Protein AF-A0A950N9S3-F1 (afdb_monomer)

Secondary structure (DSSP, 8-state):
-HHHHHHHHHHHHHHHHHHHHHHHHHHHHHHHTT---HHHHHHHHHHHTT-----S-------S--HHHHHHHHHHHHHHHHHHHHHHHHHHHHHHHHHHHHHHHHHHHHHHHHHHHHHHHHHHHHHHHHHHHHHHHHHHHS-HHHHHHHHTTS-HHHHHHHHHHS-HHHHHHHHHHHHT-HHHHHHHHSPPTTSPTTPPPHHHHHHHHHHS--

Solvent-accessible surface area (backbone atoms only — not comparable to full-atom values): 12226 Å² total; per-residue (Å²): 115,74,68,62,54,56,52,52,56,52,51,49,52,52,52,51,51,52,50,54,52,51,53,51,50,54,53,48,51,37,46,74,70,58,77,60,41,74,69,58,54,49,52,52,51,34,54,73,67,70,46,77,69,75,71,74,75,81,75,77,77,75,74,95,77,59,62,70,59,50,53,53,50,50,53,50,50,51,54,50,49,52,55,48,50,52,52,49,51,54,50,52,52,51,51,50,53,52,50,52,54,50,52,50,53,48,54,51,52,52,50,53,50,51,51,52,50,48,53,52,47,54,52,51,52,54,51,51,50,53,51,46,68,64,43,43,69,55,54,72,72,48,56,38,60,60,48,38,68,69,41,70,84,49,58,60,68,57,44,50,53,53,42,69,70,36,57,69,71,60,34,50,48,26,52,52,42,43,73,70,35,80,63,45,63,59,63,30,68,44,54,62,94,85,54,61,94,86,59,68,28,53,54,56,51,41,53,51,57,71,67,50,80,133

Radius of gyration: 37.99 Å; Cα contacts (8 Å, |Δi|>4): 64; chains: 1; bounding box: 77×48×92 Å

Nearest PDB structures (foldseek):
  8wiw-assembly1_Z  TM=5.519E-01  e=1.060E-01  Salmonella enterica subsp. enterica serovar Typhimurium str. LT2

Sequence (214 aa):
MKQLLGWLLRGYAAIAGYAVAVFGLVALVLAATGAITGERLAAAFDALRGRTTPAAAAVERKPADDLPEREQILQKQTQELQKLEERAAARLSLIKAEQETLDRKRSEAERVLAEAKKVRQDAADTKSDAELAANVPILSRMEPAGVVALLKDGDDVRFVRHLRAMRPTKAAEVLDALRTDPQFEQDFRRVPAEAPAGAKSRLQRLNEEFQKSP

Structure (mmCIF, N/CA/C/O backbone):
data_AF-A0A950N9S3-F1
#
_entry.id   AF-A0A950N9S3-F1
#
loop_
_atom_site.group_PDB
_atom_site.id
_atom_site.type_symbol
_atom_site.label_atom_id
_atom_site.label_alt_id
_atom_site.label_comp_id
_atom_site.label_asym_id
_atom_site.label_entity_id
_atom_site.label_seq_id
_atom_site.pdbx_PDB_ins_code
_atom_site.Cartn_x
_atom_site.Cartn_y
_atom_site.Cartn_z
_atom_site.occupancy
_atom_site.B_iso_or_equiv
_atom_site.auth_seq_id
_atom_site.auth_comp_id
_atom_site.auth_asym_id
_atom_site.auth_atom_id
_atom_site.pdbx_PDB_model_num
ATOM 1 N N . MET A 1 1 ? -10.352 -34.326 -5.248 1.00 49.34 1 MET A N 1
ATOM 2 C CA . MET A 1 1 ? -9.318 -34.661 -6.262 1.00 49.34 1 MET A CA 1
ATOM 3 C C . MET A 1 1 ? -9.649 -34.198 -7.686 1.00 49.34 1 MET A C 1
ATOM 5 O O . MET A 1 1 ? -8.761 -33.654 -8.324 1.00 49.34 1 MET A O 1
ATOM 9 N N . LYS A 1 2 ? -10.885 -34.334 -8.200 1.00 53.59 2 LYS A N 1
ATOM 10 C CA . LYS A 1 2 ? -11.219 -33.962 -9.598 1.00 53.59 2 LYS A CA 1
ATOM 11 C C . LYS A 1 2 ? -11.068 -32.461 -9.936 1.00 53.59 2 LYS A C 1
ATOM 13 O O . LYS A 1 2 ? -10.702 -32.131 -11.056 1.00 53.59 2 LYS A O 1
ATOM 18 N N . GLN A 1 3 ? -11.289 -31.557 -8.977 1.00 55.06 3 GLN A N 1
ATOM 19 C CA . GLN A 1 3 ? -11.173 -30.105 -9.204 1.00 55.06 3 GLN A CA 1
ATOM 20 C C . GLN A 1 3 ? -9.719 -29.597 -9.265 1.00 55.06 3 GLN A C 1
ATOM 22 O O . GLN A 1 3 ? -9.420 -28.709 -10.057 1.00 55.06 3 GLN A O 1
ATOM 27 N N . LEU A 1 4 ? -8.806 -30.208 -8.500 1.00 56.31 4 LEU A N 1
ATOM 28 C CA . LEU A 1 4 ? -7.370 -29.892 -8.528 1.00 56.31 4 LEU A CA 1
ATOM 29 C C . LEU A 1 4 ? -6.732 -30.261 -9.875 1.00 56.31 4 LEU A C 1
ATOM 31 O O . LEU A 1 4 ? -5.941 -29.493 -10.414 1.00 56.31 4 LEU A O 1
ATOM 35 N N . LEU A 1 5 ? -7.139 -31.392 -10.463 1.00 60.91 5 LEU A N 1
ATOM 36 C CA . LEU A 1 5 ? -6.651 -31.829 -11.775 1.00 60.91 5 LEU A CA 1
ATOM 37 C C . LEU A 1 5 ? -7.081 -30.869 -12.901 1.00 60.91 5 LEU A C 1
ATOM 39 O O . LEU A 1 5 ? -6.296 -30.567 -13.795 1.00 60.91 5 LEU A O 1
ATOM 43 N N . GLY A 1 6 ? -8.312 -30.345 -12.831 1.00 63.34 6 GLY A N 1
ATOM 44 C CA . GLY A 1 6 ? -8.830 -29.375 -13.802 1.00 63.34 6 GLY A CA 1
ATOM 45 C C . GLY A 1 6 ? -8.116 -28.019 -13.755 1.00 63.34 6 GLY A C 1
ATOM 46 O O . GLY A 1 6 ? -7.922 -27.394 -14.796 1.00 63.34 6 GLY A O 1
ATOM 47 N N . TRP A 1 7 ? -7.680 -27.582 -12.570 1.00 63.53 7 TRP A N 1
ATOM 48 C CA . TRP A 1 7 ? -6.872 -26.367 -12.409 1.00 63.53 7 TRP A CA 1
ATOM 49 C C . TRP A 1 7 ? -5.439 -26.543 -12.925 1.00 63.53 7 TRP A C 1
ATOM 51 O O . TRP A 1 7 ? -4.932 -25.663 -13.618 1.00 63.53 7 TRP A O 1
ATOM 61 N N . LEU A 1 8 ? -4.822 -27.702 -12.679 1.00 61.09 8 LEU A N 1
ATOM 62 C CA . LEU A 1 8 ? -3.497 -28.047 -13.212 1.00 61.09 8 LEU A CA 1
ATOM 63 C C . LEU A 1 8 ? -3.478 -28.116 -14.746 1.00 61.09 8 LEU A C 1
ATOM 65 O O . LEU A 1 8 ? -2.580 -27.555 -15.369 1.00 61.09 8 LEU A O 1
ATOM 69 N N . LEU A 1 9 ? -4.494 -28.724 -15.366 1.00 64.44 9 LEU A N 1
ATOM 70 C CA . LEU A 1 9 ? -4.618 -28.795 -16.829 1.00 64.44 9 LEU A CA 1
ATOM 71 C C . LEU A 1 9 ? -4.809 -27.414 -17.477 1.00 64.44 9 LEU A C 1
ATOM 73 O O . LEU A 1 9 ? -4.215 -27.136 -18.518 1.00 64.44 9 LEU A O 1
ATOM 77 N N . ARG A 1 10 ? -5.586 -26.521 -16.848 1.00 60.81 10 ARG A N 1
ATOM 78 C CA . ARG A 1 10 ? -5.758 -25.136 -17.324 1.00 60.81 10 ARG A CA 1
ATOM 79 C C . ARG A 1 10 ? -4.489 -24.302 -17.152 1.00 60.81 10 ARG A C 1
ATOM 81 O O . ARG A 1 10 ? -4.141 -23.551 -18.058 1.00 60.81 10 ARG A O 1
ATOM 88 N N . GLY A 1 11 ? -3.778 -24.475 -16.037 1.00 62.34 11 GLY A N 1
ATOM 89 C CA . GLY A 1 11 ? -2.478 -23.842 -15.809 1.00 62.34 11 GLY A CA 1
ATOM 90 C C . GLY A 1 11 ? -1.434 -24.284 -16.836 1.00 62.34 11 GLY A C 1
ATOM 91 O O . GLY A 1 11 ? -0.747 -23.447 -17.413 1.00 62.34 11 GLY A O 1
ATOM 92 N N . TYR A 1 12 ? -1.371 -25.582 -17.145 1.00 62.88 12 TYR A N 1
ATOM 93 C CA . TYR A 1 12 ? -0.435 -26.117 -18.136 1.00 62.88 12 TYR A CA 1
ATOM 94 C C . TYR A 1 12 ? -0.755 -25.643 -19.561 1.00 62.88 12 TYR A C 1
ATOM 96 O O . TYR A 1 12 ? 0.154 -25.281 -20.303 1.00 62.88 12 TYR A O 1
ATOM 104 N N . ALA A 1 13 ? -2.038 -25.564 -19.931 1.00 62.22 13 ALA A N 1
ATOM 105 C CA . ALA A 1 13 ? -2.461 -25.022 -21.224 1.00 62.22 13 ALA A CA 1
ATOM 106 C C . ALA A 1 13 ? -2.125 -23.525 -21.373 1.00 62.22 13 ALA A C 1
ATOM 108 O O . ALA A 1 13 ? -1.696 -23.096 -22.444 1.00 62.22 13 ALA A O 1
ATOM 109 N N . ALA A 1 14 ? -2.259 -22.739 -20.299 1.00 61.31 14 ALA A N 1
ATOM 110 C CA . ALA A 1 14 ? -1.885 -21.324 -20.295 1.00 61.31 14 ALA A CA 1
ATOM 111 C C . ALA A 1 14 ? -0.363 -21.126 -20.424 1.00 61.31 14 ALA A C 1
ATOM 113 O O . ALA A 1 14 ? 0.089 -20.277 -21.192 1.00 61.31 14 ALA A O 1
ATOM 114 N N . ILE A 1 15 ? 0.432 -21.949 -19.732 1.00 66.75 15 ILE A N 1
ATOM 115 C CA . ILE A 1 15 ? 1.901 -21.915 -19.808 1.00 66.75 15 ILE A CA 1
ATOM 116 C C . ILE A 1 15 ? 2.389 -22.372 -21.190 1.00 66.75 15 ILE A C 1
ATOM 118 O O . ILE A 1 15 ? 3.268 -21.737 -21.771 1.00 66.75 15 ILE A O 1
ATOM 122 N N . ALA A 1 16 ? 1.789 -23.423 -21.755 1.00 68.19 16 ALA A N 1
ATOM 123 C CA . ALA A 1 16 ? 2.113 -23.900 -23.096 1.00 68.19 16 ALA A CA 1
ATOM 124 C C . ALA A 1 16 ? 1.767 -22.856 -24.171 1.00 68.19 16 ALA A C 1
ATOM 126 O O . ALA A 1 16 ? 2.577 -22.606 -25.062 1.00 68.19 16 ALA A O 1
ATOM 127 N N . GLY A 1 17 ? 0.613 -22.189 -24.056 1.00 67.56 17 GLY A N 1
ATOM 128 C CA . GLY A 1 17 ? 0.231 -21.101 -24.959 1.00 67.56 17 GLY A CA 1
ATOM 129 C C . GLY A 1 17 ? 1.204 -19.922 -24.902 1.00 67.56 17 GLY A C 1
ATOM 130 O O . GLY A 1 17 ? 1.612 -19.406 -25.943 1.00 67.56 17 GLY A O 1
ATOM 131 N N . TYR A 1 18 ? 1.643 -19.544 -23.698 1.00 71.00 18 TYR A N 1
ATOM 132 C CA . TYR A 1 18 ? 2.625 -18.475 -23.520 1.00 71.00 18 TYR A CA 1
ATOM 133 C C . TYR A 1 18 ? 3.997 -18.853 -24.092 1.00 71.00 18 TYR A C 1
ATOM 135 O O . TYR A 1 18 ? 4.621 -18.048 -24.780 1.00 71.00 18 TYR A O 1
ATOM 143 N N . ALA A 1 19 ? 4.446 -20.094 -23.886 1.00 72.38 19 ALA A N 1
ATOM 144 C CA . ALA A 1 19 ? 5.699 -20.582 -24.454 1.00 72.38 19 ALA A CA 1
ATOM 145 C C . ALA A 1 19 ? 5.675 -20.545 -25.991 1.00 72.38 19 ALA A C 1
ATOM 147 O O . ALA A 1 19 ? 6.605 -20.024 -26.605 1.00 72.38 19 ALA A O 1
ATOM 148 N N . VAL A 1 20 ? 4.594 -21.020 -26.618 1.00 77.44 20 VAL A N 1
ATOM 149 C CA . VAL A 1 20 ? 4.440 -20.988 -28.083 1.00 77.44 20 VAL A CA 1
ATOM 150 C C . VAL A 1 20 ? 4.431 -19.550 -28.611 1.00 77.44 20 VAL A C 1
ATOM 152 O O . VAL A 1 20 ? 5.085 -19.267 -29.615 1.00 77.44 20 VAL A O 1
ATOM 155 N N . ALA A 1 21 ? 3.763 -18.623 -27.918 1.00 74.62 21 ALA A N 1
ATOM 156 C CA . ALA A 1 21 ? 3.747 -17.211 -28.298 1.00 74.62 21 ALA A CA 1
ATOM 157 C C . ALA A 1 21 ? 5.141 -16.564 -28.209 1.00 74.62 21 ALA A C 1
ATOM 159 O O . ALA A 1 21 ? 5.547 -15.849 -29.126 1.00 74.62 21 ALA A O 1
ATOM 160 N N . VAL A 1 22 ? 5.903 -16.855 -27.149 1.00 80.94 22 VAL A N 1
ATOM 161 C CA . VAL A 1 22 ? 7.278 -16.357 -26.983 1.00 80.94 22 VAL A CA 1
ATOM 162 C C . VAL A 1 22 ? 8.201 -16.927 -28.060 1.00 80.94 22 VAL A C 1
ATOM 164 O O . VAL A 1 22 ? 8.943 -16.169 -28.682 1.00 80.94 22 VAL A O 1
ATOM 167 N N . PHE A 1 23 ? 8.125 -18.230 -28.348 1.00 78.00 23 PHE A N 1
ATOM 168 C CA . PHE A 1 23 ? 8.909 -18.840 -29.428 1.00 78.00 23 PHE A CA 1
ATOM 169 C C . PHE A 1 23 ? 8.555 -18.262 -30.803 1.00 78.00 23 PHE A C 1
ATOM 171 O O . PHE A 1 23 ? 9.457 -17.987 -31.595 1.00 78.00 23 PHE A O 1
ATOM 178 N N . GLY A 1 24 ? 7.270 -18.017 -31.072 1.00 78.06 24 GLY A N 1
ATOM 179 C CA . GLY A 1 24 ? 6.825 -17.357 -32.299 1.00 78.06 24 GLY A CA 1
ATOM 180 C C . GLY A 1 24 ? 7.379 -15.937 -32.432 1.00 78.06 24 GLY A C 1
ATOM 181 O O . GLY A 1 24 ? 7.839 -15.553 -33.505 1.00 78.06 24 GLY A O 1
ATOM 182 N N . LEU A 1 25 ? 7.411 -15.178 -31.335 1.00 80.44 25 LEU A N 1
ATOM 183 C CA . LEU A 1 25 ? 7.933 -13.812 -31.320 1.00 80.44 25 LEU A CA 1
ATOM 184 C C . LEU A 1 25 ? 9.454 -13.784 -31.520 1.00 80.44 25 LEU A C 1
ATOM 186 O O . LEU A 1 25 ? 9.951 -12.987 -32.311 1.00 80.44 25 LEU A O 1
ATOM 190 N N . VAL A 1 26 ? 10.189 -14.702 -30.886 1.00 76.94 26 VAL A N 1
ATOM 191 C CA . VAL A 1 26 ? 11.636 -14.867 -31.101 1.00 76.94 26 VAL A CA 1
ATOM 192 C C . VAL A 1 26 ? 11.932 -15.246 -32.554 1.00 76.94 26 VAL A C 1
ATOM 194 O O . VAL A 1 26 ? 12.805 -14.641 -33.174 1.00 76.94 26 VAL A O 1
ATOM 197 N N . ALA A 1 27 ? 11.177 -16.185 -33.130 1.00 71.94 27 ALA A N 1
ATOM 198 C CA . ALA A 1 27 ? 11.319 -16.568 -34.534 1.00 71.94 27 ALA A CA 1
ATOM 199 C C . ALA A 1 27 ? 11.023 -15.399 -35.490 1.00 71.94 27 ALA A C 1
ATOM 201 O O . ALA A 1 27 ? 11.743 -15.208 -36.469 1.00 71.94 27 ALA A O 1
ATOM 202 N N . LEU A 1 28 ? 10.013 -14.579 -35.186 1.00 75.88 28 LEU A N 1
ATOM 203 C CA . LEU A 1 28 ? 9.645 -13.412 -35.988 1.00 75.88 28 LEU A CA 1
ATOM 204 C C . LEU A 1 28 ? 10.705 -12.304 -35.915 1.00 75.88 28 LEU A C 1
ATOM 206 O O . LEU A 1 28 ? 11.043 -11.717 -36.940 1.00 75.88 28 LEU A O 1
ATOM 210 N N . VAL A 1 29 ? 11.291 -12.066 -34.738 1.00 73.38 29 VAL A N 1
ATOM 211 C CA . VAL A 1 29 ? 12.416 -11.129 -34.567 1.00 73.38 29 VAL A CA 1
ATOM 212 C C . VAL A 1 29 ? 13.662 -11.627 -35.305 1.00 73.38 29 VAL A C 1
ATOM 214 O O . VAL A 1 29 ? 14.328 -10.840 -35.977 1.00 73.38 29 VAL A O 1
ATOM 217 N N . LEU A 1 30 ? 13.963 -12.927 -35.247 1.00 67.75 30 LEU A N 1
ATOM 218 C CA . LEU A 1 30 ? 15.086 -13.538 -35.971 1.00 67.75 30 LEU A CA 1
ATOM 219 C C . LEU A 1 30 ? 14.903 -13.496 -37.499 1.00 67.75 30 LEU A C 1
ATOM 221 O O . LEU A 1 30 ? 15.875 -13.294 -38.231 1.00 67.75 30 LEU A O 1
ATOM 225 N N . ALA A 1 31 ? 13.668 -13.642 -37.985 1.00 64.44 31 ALA A N 1
ATOM 226 C CA . ALA A 1 31 ? 13.339 -13.476 -39.398 1.00 64.44 31 ALA A CA 1
ATOM 227 C C . ALA A 1 31 ? 13.432 -12.002 -39.837 1.00 64.44 31 ALA A C 1
ATOM 229 O O . ALA A 1 31 ? 14.036 -11.703 -40.865 1.00 64.44 31 ALA A O 1
ATOM 230 N N . ALA A 1 32 ? 12.901 -11.068 -39.039 1.00 65.56 32 ALA A N 1
ATOM 231 C CA . ALA A 1 32 ? 12.906 -9.634 -39.347 1.00 65.56 32 ALA A CA 1
ATOM 232 C C . ALA A 1 32 ? 14.309 -9.002 -39.312 1.00 65.56 32 ALA A C 1
ATOM 234 O O . ALA A 1 32 ? 14.578 -8.047 -40.035 1.00 65.56 32 ALA A O 1
ATOM 235 N N . THR A 1 33 ? 15.218 -9.543 -38.499 1.00 67.62 33 THR A N 1
ATOM 236 C CA . THR A 1 33 ? 16.619 -9.092 -38.406 1.00 67.62 33 THR A CA 1
ATOM 237 C C . THR A 1 33 ? 17.525 -9.686 -39.490 1.00 67.62 33 THR A C 1
ATOM 239 O O . THR A 1 33 ? 18.713 -9.371 -39.528 1.00 67.62 33 THR A O 1
ATOM 242 N N . GLY A 1 34 ? 16.993 -10.538 -40.378 1.00 57.28 34 GLY A N 1
ATOM 243 C CA . GLY A 1 34 ? 17.771 -11.180 -41.442 1.00 57.28 34 GLY A CA 1
ATOM 244 C C . GLY A 1 34 ? 18.774 -12.224 -40.938 1.00 57.28 34 GLY A C 1
ATOM 245 O O . GLY A 1 34 ? 19.620 -12.681 -41.704 1.00 57.28 34 GLY A O 1
ATOM 246 N N . ALA A 1 35 ? 18.692 -12.626 -39.663 1.00 58.16 35 ALA A N 1
ATOM 247 C CA . ALA A 1 35 ? 19.555 -13.658 -39.089 1.00 58.16 35 ALA A CA 1
ATOM 248 C C . ALA A 1 35 ? 19.243 -15.053 -39.666 1.00 58.16 35 ALA A C 1
ATOM 250 O O . ALA A 1 35 ? 20.124 -15.913 -39.735 1.00 58.16 35 ALA A O 1
ATOM 251 N N . ILE A 1 36 ? 18.001 -15.257 -40.122 1.00 51.75 36 ILE A N 1
ATOM 252 C CA . ILE A 1 36 ? 17.532 -16.467 -40.799 1.00 51.75 36 ILE A CA 1
ATOM 253 C C . ILE A 1 36 ? 17.274 -16.137 -42.275 1.00 51.75 36 ILE A C 1
ATOM 255 O O . ILE A 1 36 ? 16.158 -15.819 -42.677 1.00 51.75 36 ILE A O 1
ATOM 259 N N . THR A 1 37 ? 18.314 -16.212 -43.101 1.00 60.06 37 THR A N 1
ATOM 260 C CA . THR A 1 37 ? 18.161 -16.298 -44.560 1.00 60.06 37 THR A CA 1
ATOM 261 C C . THR A 1 37 ? 18.080 -17.769 -44.970 1.00 60.06 37 THR A C 1
ATOM 263 O O . THR A 1 37 ? 18.723 -18.625 -44.356 1.00 60.06 37 THR A O 1
ATOM 266 N N . GLY A 1 38 ? 17.291 -18.093 -46.002 1.00 58.56 38 GLY A N 1
ATOM 267 C CA . GLY A 1 38 ? 17.106 -19.479 -46.469 1.00 58.56 38 GLY A CA 1
ATOM 268 C C . GLY A 1 38 ? 18.425 -20.202 -46.777 1.00 58.56 38 GLY A C 1
ATOM 269 O O . GLY A 1 38 ? 18.550 -21.397 -46.527 1.00 58.56 38 GLY A O 1
ATOM 270 N N . GLU A 1 39 ? 19.445 -19.454 -47.199 1.00 60.44 39 GLU A N 1
ATOM 271 C CA . GLU A 1 39 ? 20.806 -19.944 -47.445 1.00 60.44 39 GLU A CA 1
ATOM 272 C C . GLU A 1 39 ? 21.529 -20.398 -46.166 1.00 60.44 39 GLU A C 1
ATOM 274 O O . GLU A 1 39 ? 22.229 -21.408 -46.175 1.00 60.44 39 GLU A O 1
ATOM 279 N N . ARG A 1 40 ? 21.328 -19.707 -45.034 1.00 60.84 40 ARG A N 1
ATOM 280 C CA . ARG A 1 40 ? 21.941 -20.077 -43.745 1.00 60.84 40 ARG A CA 1
ATOM 281 C C . ARG A 1 40 ? 21.258 -21.276 -43.100 1.00 60.84 40 ARG A C 1
ATOM 283 O O . ARG A 1 40 ? 21.930 -22.101 -42.487 1.00 60.84 40 ARG A O 1
ATOM 290 N N . LEU A 1 41 ? 19.941 -21.396 -43.270 1.00 62.31 41 LEU A N 1
ATOM 291 C CA . LEU A 1 41 ? 19.184 -22.577 -42.849 1.00 62.31 41 LEU A CA 1
ATOM 292 C C . LEU A 1 41 ? 19.590 -23.813 -43.656 1.00 62.31 41 LEU A C 1
ATOM 294 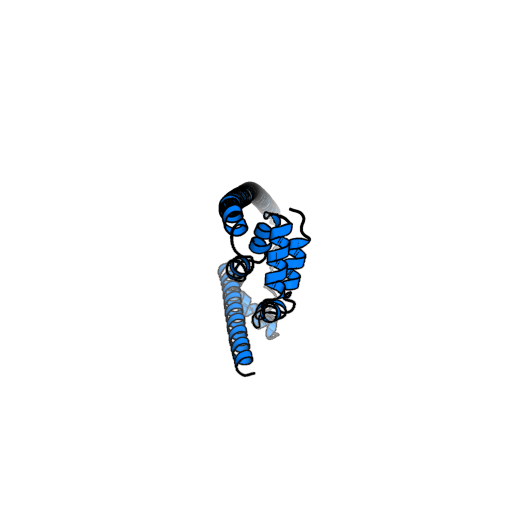O O . LEU A 1 41 ? 19.798 -24.869 -43.064 1.00 62.31 41 LEU A O 1
ATOM 298 N N . ALA A 1 42 ? 19.759 -23.667 -44.974 1.00 64.81 42 ALA A N 1
ATOM 299 C CA . ALA A 1 42 ? 20.257 -24.732 -45.840 1.00 64.81 42 ALA A CA 1
ATOM 300 C C . ALA A 1 42 ? 21.685 -25.150 -45.455 1.00 64.81 42 ALA A C 1
ATOM 302 O O . ALA A 1 42 ? 21.930 -26.335 -45.252 1.00 64.81 42 ALA A O 1
ATOM 303 N N . ALA A 1 43 ? 22.588 -24.188 -45.231 1.00 63.38 43 ALA A N 1
ATOM 304 C CA . ALA A 1 43 ? 23.958 -24.464 -44.795 1.00 63.38 43 ALA A CA 1
ATOM 305 C C . ALA A 1 43 ? 24.024 -25.158 -43.418 1.00 63.38 43 ALA A C 1
ATOM 307 O O . ALA A 1 43 ? 24.822 -26.074 -43.222 1.00 63.38 43 ALA A O 1
ATOM 308 N N . ALA A 1 44 ? 23.163 -24.773 -42.469 1.00 65.44 44 ALA A N 1
ATOM 309 C CA . ALA A 1 44 ? 23.070 -25.431 -41.165 1.00 65.44 44 ALA A CA 1
ATOM 310 C C . ALA A 1 44 ? 22.499 -26.858 -41.274 1.00 65.44 44 ALA A C 1
ATOM 312 O O . ALA A 1 44 ? 22.985 -27.771 -40.604 1.00 65.44 44 ALA A O 1
ATOM 313 N N . PHE A 1 45 ? 21.503 -27.073 -42.138 1.00 67.81 45 PHE A N 1
ATOM 314 C CA . PHE A 1 45 ? 20.935 -28.400 -42.392 1.00 67.81 45 PHE A CA 1
ATOM 315 C C . PHE A 1 45 ? 21.902 -29.329 -43.134 1.00 67.81 45 PHE A C 1
ATOM 317 O O . PHE A 1 45 ? 21.942 -30.525 -42.837 1.00 67.81 45 PHE A O 1
ATOM 324 N N . ASP A 1 46 ? 22.693 -28.800 -44.067 1.00 64.19 46 ASP A N 1
ATOM 325 C CA . ASP A 1 46 ? 23.722 -29.564 -44.777 1.00 64.19 46 ASP A CA 1
ATOM 326 C C . ASP A 1 46 ? 24.890 -29.935 -43.851 1.00 64.19 46 ASP A C 1
ATOM 328 O O . ASP A 1 46 ? 25.342 -31.085 -43.875 1.00 64.19 46 ASP A O 1
ATOM 332 N N . ALA A 1 47 ? 25.279 -29.036 -42.937 1.00 63.47 47 ALA A N 1
ATOM 333 C CA . ALA A 1 47 ? 26.246 -29.331 -41.879 1.00 63.47 47 ALA A CA 1
ATOM 334 C C . ALA A 1 47 ? 25.748 -30.427 -40.913 1.00 63.47 47 ALA A C 1
ATOM 336 O O . ALA A 1 47 ? 26.507 -31.327 -40.553 1.00 63.47 47 ALA A O 1
ATOM 337 N N . LEU A 1 48 ? 24.460 -30.413 -40.548 1.00 59.16 48 LEU A N 1
ATOM 338 C CA . LEU A 1 48 ? 23.821 -31.453 -39.723 1.00 59.16 48 LEU A CA 1
ATOM 339 C C . LEU A 1 48 ? 23.697 -32.809 -40.437 1.00 59.16 48 LEU A C 1
ATOM 341 O O . LEU A 1 48 ? 23.702 -33.850 -39.784 1.00 59.16 48 LEU A O 1
ATOM 345 N N . ARG A 1 49 ? 23.610 -32.818 -41.772 1.00 70.88 49 ARG A N 1
ATOM 346 C CA . ARG A 1 49 ? 23.591 -34.041 -42.596 1.00 70.88 49 ARG A CA 1
ATOM 347 C C . ARG A 1 49 ? 24.986 -34.586 -42.914 1.00 70.88 49 ARG A C 1
ATOM 349 O O . ARG A 1 49 ? 25.093 -35.534 -43.691 1.00 70.88 49 ARG A O 1
ATOM 356 N N . GLY A 1 50 ? 26.045 -34.002 -42.348 1.00 48.88 50 GLY A N 1
ATOM 357 C CA . GLY A 1 50 ? 27.426 -34.435 -42.577 1.00 48.88 50 GLY A CA 1
ATOM 358 C C . GLY A 1 50 ? 27.916 -34.198 -44.007 1.00 48.88 50 GLY A C 1
ATOM 359 O O . GLY A 1 50 ? 28.967 -34.712 -44.388 1.00 48.88 50 GLY A O 1
ATOM 360 N N . ARG A 1 51 ? 27.179 -33.421 -44.812 1.00 50.50 51 ARG A N 1
ATOM 361 C CA . ARG A 1 51 ? 27.662 -32.958 -46.110 1.00 50.50 51 ARG A CA 1
ATOM 362 C C . ARG A 1 51 ? 28.473 -31.706 -45.851 1.00 50.50 51 ARG A C 1
ATOM 364 O O . ARG A 1 51 ? 27.932 -30.618 -45.691 1.00 50.50 51 ARG A O 1
ATOM 371 N N . THR A 1 52 ? 29.787 -31.867 -45.798 1.00 48.44 52 THR A N 1
ATOM 372 C CA . THR A 1 52 ? 30.701 -30.736 -45.902 1.00 48.44 52 THR A CA 1
ATOM 373 C C . THR A 1 52 ? 30.419 -30.038 -47.228 1.00 48.44 52 THR A C 1
ATOM 375 O O . THR A 1 52 ? 30.777 -30.552 -48.289 1.00 48.44 52 THR A O 1
ATOM 378 N N . THR A 1 53 ? 29.762 -28.879 -47.187 1.00 46.66 53 THR A N 1
ATOM 379 C CA . THR A 1 53 ? 29.868 -27.895 -48.267 1.00 46.66 53 THR A CA 1
ATOM 380 C C . THR A 1 53 ? 31.354 -27.732 -48.579 1.00 46.66 53 THR A C 1
ATOM 382 O O . THR A 1 53 ? 32.130 -27.571 -47.627 1.00 46.66 53 THR A O 1
ATOM 385 N N . PRO A 1 54 ? 31.783 -27.811 -49.854 1.00 46.50 54 PRO A N 1
ATOM 386 C CA . PRO A 1 54 ? 33.160 -27.500 -50.185 1.00 46.50 54 PRO A CA 1
ATOM 387 C C . PRO A 1 54 ? 33.449 -26.122 -49.605 1.00 46.50 54 PRO A C 1
ATOM 389 O O . PRO A 1 54 ? 32.657 -25.189 -49.773 1.00 46.50 54 PRO A O 1
ATOM 392 N N . ALA A 1 55 ? 34.535 -26.055 -48.834 1.00 44.53 55 ALA A N 1
ATOM 393 C CA . ALA A 1 55 ? 35.062 -24.821 -48.298 1.00 44.53 55 ALA A CA 1
ATOM 394 C C . ALA A 1 55 ? 34.979 -23.754 -49.388 1.00 44.53 55 ALA A C 1
ATOM 396 O O . ALA A 1 55 ? 35.304 -24.029 -50.546 1.00 44.53 55 ALA A O 1
ATOM 397 N N . ALA A 1 56 ? 34.476 -22.584 -48.990 1.00 43.59 56 ALA A N 1
ATOM 398 C CA . ALA A 1 56 ? 34.454 -21.371 -49.781 1.00 43.59 56 ALA A CA 1
ATOM 399 C C . ALA A 1 56 ? 35.618 -21.367 -50.772 1.00 43.59 56 ALA A C 1
ATOM 401 O O . ALA A 1 56 ? 36.764 -21.574 -50.362 1.00 43.59 56 ALA A O 1
ATOM 402 N N . ALA A 1 57 ? 35.278 -21.194 -52.053 1.00 42.62 57 ALA A N 1
ATOM 403 C CA . ALA A 1 57 ? 36.213 -21.027 -53.149 1.00 42.62 57 ALA A CA 1
ATOM 404 C C . ALA A 1 57 ? 37.480 -20.346 -52.639 1.00 42.62 57 ALA A C 1
ATOM 406 O O . ALA A 1 57 ? 37.405 -19.265 -52.046 1.00 42.62 57 ALA A O 1
ATOM 407 N N . ALA A 1 58 ? 38.613 -21.030 -52.807 1.00 44.38 58 ALA A N 1
ATOM 408 C CA . ALA A 1 58 ? 39.922 -20.464 -52.571 1.00 44.38 58 ALA A CA 1
ATOM 409 C C . ALA A 1 58 ? 39.936 -19.086 -53.234 1.00 44.38 58 ALA A C 1
ATOM 411 O O . ALA A 1 58 ? 39.900 -18.975 -54.457 1.00 44.38 58 ALA A O 1
ATOM 412 N N . VAL A 1 59 ? 39.893 -18.041 -52.410 1.00 42.94 59 VAL A N 1
ATOM 413 C CA . VAL A 1 59 ? 40.106 -16.677 -52.861 1.00 42.94 59 VAL A CA 1
ATOM 414 C C . VAL A 1 59 ? 41.535 -16.682 -53.373 1.00 42.94 59 VAL A C 1
ATOM 416 O O . VAL A 1 59 ? 42.479 -16.695 -52.579 1.00 42.94 59 VAL A O 1
ATOM 419 N N . GLU A 1 60 ? 41.686 -16.770 -54.695 1.00 41.91 60 GLU A N 1
ATOM 420 C CA . GLU A 1 60 ? 42.941 -16.518 -55.383 1.00 41.91 60 GLU A CA 1
ATOM 421 C C . GLU A 1 60 ? 43.484 -15.198 -54.841 1.00 41.91 60 GLU A C 1
ATOM 423 O O . GLU A 1 60 ? 42.937 -14.115 -55.067 1.00 41.91 60 GLU A O 1
ATOM 428 N N . ARG A 1 61 ? 44.549 -15.293 -54.045 1.00 49.41 61 ARG A N 1
ATOM 429 C CA . ARG A 1 61 ? 45.313 -14.127 -53.631 1.00 49.41 61 ARG A CA 1
ATOM 430 C C . ARG A 1 61 ? 46.004 -13.607 -54.885 1.00 49.41 61 ARG A C 1
ATOM 432 O O . ARG A 1 61 ? 47.063 -14.110 -55.253 1.00 49.41 61 ARG A O 1
ATOM 439 N N . LYS A 1 62 ? 45.386 -12.616 -55.533 1.00 48.59 62 LYS A N 1
ATOM 440 C CA . LYS A 1 62 ? 46.052 -11.762 -56.520 1.00 48.59 62 LYS A CA 1
ATOM 441 C C . LYS A 1 62 ? 47.396 -11.276 -55.945 1.00 48.59 62 LYS A C 1
ATOM 443 O O . LYS A 1 62 ? 47.447 -10.940 -54.754 1.00 48.59 62 LYS A O 1
ATOM 448 N N . PRO A 1 63 ? 48.472 -11.272 -56.751 1.00 47.03 63 PRO A N 1
ATOM 449 C CA . PRO A 1 63 ? 49.788 -10.840 -56.308 1.00 47.03 63 PRO A CA 1
ATOM 450 C C . PRO A 1 63 ? 49.797 -9.336 -55.995 1.00 47.03 63 PRO A C 1
ATOM 452 O O . PRO A 1 63 ? 48.893 -8.589 -56.359 1.00 47.03 63 PRO A O 1
ATOM 455 N N . ALA A 1 64 ? 50.809 -8.934 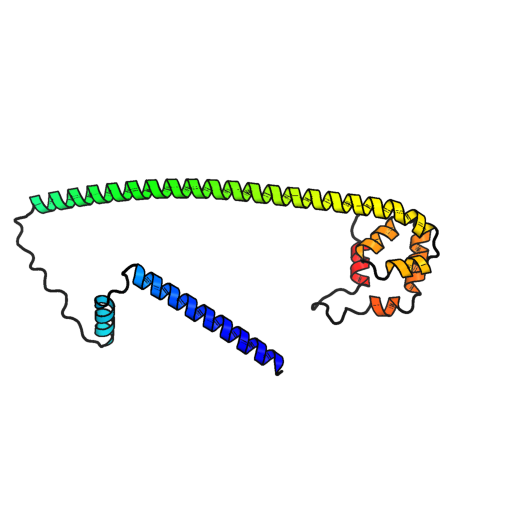-55.237 1.00 51.25 64 ALA A N 1
ATOM 456 C CA . ALA A 1 64 ? 50.923 -7.681 -54.506 1.00 51.25 64 ALA A CA 1
ATOM 457 C C . ALA A 1 64 ? 51.194 -6.431 -55.376 1.00 51.25 64 ALA A C 1
ATOM 459 O O . ALA A 1 64 ? 52.225 -5.796 -55.190 1.00 51.25 64 ALA A O 1
ATOM 460 N N . ASP A 1 65 ? 50.265 -6.056 -56.263 1.00 50.19 65 ASP A N 1
ATOM 461 C CA . ASP A 1 65 ? 50.337 -4.796 -57.036 1.00 50.19 65 ASP A CA 1
ATOM 462 C C . ASP A 1 65 ? 49.312 -3.716 -56.605 1.00 50.19 65 ASP A C 1
ATOM 464 O O . ASP A 1 65 ? 49.461 -2.553 -56.964 1.00 50.19 65 ASP A O 1
ATOM 468 N N . ASP A 1 66 ? 48.343 -4.034 -55.731 1.00 53.31 66 ASP A N 1
ATOM 469 C CA . ASP A 1 66 ? 47.277 -3.098 -55.294 1.00 53.31 66 ASP A CA 1
ATOM 470 C C . ASP A 1 66 ? 47.511 -2.510 -53.878 1.00 53.31 66 ASP A C 1
ATOM 472 O O . ASP A 1 66 ? 46.590 -2.358 -53.066 1.00 53.31 66 ASP A O 1
ATOM 476 N N . LEU A 1 67 ? 48.764 -2.204 -53.526 1.00 57.09 67 LEU A N 1
ATOM 477 C CA . LEU A 1 67 ? 49.118 -1.542 -52.255 1.00 57.09 67 LEU A CA 1
ATOM 478 C C . LEU A 1 67 ? 48.432 -0.169 -52.043 1.00 57.09 67 LEU A C 1
ATOM 480 O O . LEU A 1 67 ? 47.865 0.026 -50.963 1.00 57.09 67 LEU A O 1
ATOM 484 N N . PRO A 1 68 ? 48.394 0.761 -53.023 1.00 62.31 68 PRO A N 1
ATOM 485 C CA . PRO A 1 68 ? 47.776 2.074 -52.811 1.00 62.31 68 PRO A CA 1
ATOM 486 C C . PRO A 1 68 ? 46.244 2.007 -52.701 1.00 62.31 68 PRO A C 1
ATOM 488 O O . PRO A 1 68 ? 45.641 2.799 -51.976 1.00 62.31 68 PRO A O 1
ATOM 491 N N . GLU A 1 69 ? 45.592 1.044 -53.360 1.00 65.00 69 GLU A N 1
ATOM 492 C CA . GLU A 1 69 ? 44.142 0.847 -53.235 1.00 65.00 69 GLU A CA 1
ATOM 493 C C . GLU A 1 69 ? 43.766 0.281 -51.862 1.00 65.00 69 GLU A C 1
ATOM 495 O O . GLU A 1 69 ? 42.783 0.715 -51.256 1.00 65.00 69 GLU A O 1
ATOM 500 N N . ARG A 1 70 ? 44.582 -0.628 -51.310 1.00 70.25 70 ARG A N 1
ATOM 501 C CA . ARG A 1 70 ? 44.396 -1.132 -49.942 1.00 70.25 70 ARG A CA 1
ATOM 502 C C . ARG A 1 70 ? 44.523 -0.038 -48.892 1.00 70.25 70 ARG A C 1
ATOM 504 O O . ARG A 1 70 ? 43.710 -0.006 -47.971 1.00 70.25 70 ARG A O 1
ATOM 511 N N . GLU A 1 71 ? 45.491 0.864 -49.022 1.00 74.38 71 GLU A N 1
ATOM 512 C CA . GLU A 1 71 ? 45.644 1.988 -48.091 1.00 74.38 71 GLU A CA 1
ATOM 513 C C . GLU A 1 71 ? 44.447 2.947 -48.148 1.00 74.38 71 GLU A C 1
ATOM 515 O O . GLU A 1 71 ? 43.936 3.357 -47.104 1.00 74.38 71 GLU A O 1
ATOM 520 N N . GLN A 1 72 ? 43.926 3.235 -49.345 1.00 78.31 72 GLN A N 1
ATOM 521 C CA . GLN A 1 72 ? 42.716 4.049 -49.500 1.00 78.31 72 GLN A CA 1
ATOM 522 C C . GLN A 1 72 ? 41.468 3.367 -48.922 1.00 78.31 72 GLN A C 1
ATOM 524 O O . GLN A 1 72 ? 40.628 4.034 -48.313 1.00 78.31 72 GLN A O 1
ATOM 529 N N . ILE A 1 73 ? 41.333 2.047 -49.079 1.00 80.62 73 ILE A N 1
ATOM 530 C CA . ILE A 1 73 ? 40.228 1.278 -48.487 1.00 80.62 73 ILE A CA 1
ATOM 531 C C . ILE A 1 73 ? 40.328 1.289 -46.958 1.00 80.62 73 ILE A C 1
ATOM 533 O O . ILE A 1 73 ? 39.325 1.537 -46.291 1.00 80.62 73 ILE A O 1
ATOM 537 N N . LEU A 1 74 ? 41.524 1.091 -46.397 1.00 81.50 74 LEU A N 1
ATOM 538 C CA . LEU A 1 74 ? 41.741 1.133 -44.950 1.00 81.50 74 LEU A CA 1
ATOM 539 C C . LEU A 1 74 ? 41.458 2.524 -44.371 1.00 81.50 74 LEU A C 1
ATOM 541 O O . LEU A 1 74 ? 40.817 2.621 -43.329 1.00 81.50 74 LEU A O 1
ATOM 545 N N . GLN A 1 75 ? 41.853 3.600 -45.058 1.00 85.31 75 GLN A N 1
ATOM 546 C CA . GLN A 1 75 ? 41.521 4.969 -44.645 1.00 85.31 75 GLN A CA 1
ATOM 547 C C . GLN A 1 75 ? 40.016 5.261 -44.704 1.00 85.31 75 GLN A C 1
ATOM 549 O O . GLN A 1 75 ? 39.477 5.929 -43.822 1.00 85.31 75 GLN A O 1
ATOM 554 N N . LYS A 1 76 ? 39.307 4.754 -45.720 1.00 86.88 76 LYS A N 1
ATOM 555 C CA . LYS A 1 76 ? 37.842 4.875 -45.776 1.00 86.88 76 LYS A CA 1
ATOM 556 C C . LYS A 1 76 ? 37.183 4.108 -44.632 1.00 86.88 76 LYS A C 1
ATOM 558 O O . LYS A 1 76 ? 36.309 4.656 -43.968 1.00 86.88 76 LYS A O 1
ATOM 563 N N . GLN A 1 77 ? 37.644 2.890 -44.351 1.00 85.81 77 GLN A N 1
ATOM 564 C CA . GLN A 1 77 ? 37.129 2.080 -43.247 1.00 85.81 77 GLN A CA 1
ATOM 565 C C . GLN A 1 77 ? 37.386 2.725 -41.881 1.00 85.81 77 GLN A C 1
ATOM 567 O O . GLN A 1 77 ? 36.491 2.723 -41.040 1.00 85.81 77 GLN A O 1
ATOM 572 N N . THR A 1 78 ? 38.556 3.328 -41.645 1.00 88.81 78 THR A N 1
ATOM 573 C CA . THR A 1 78 ? 38.820 4.035 -40.380 1.00 88.81 78 THR A CA 1
ATOM 574 C C . THR A 1 78 ? 37.952 5.280 -40.224 1.00 88.81 78 THR A C 1
ATOM 576 O O . THR A 1 78 ? 37.417 5.507 -39.141 1.00 88.81 78 THR A O 1
ATOM 579 N N . GLN A 1 79 ? 37.724 6.046 -41.296 1.00 89.31 79 GLN A N 1
ATOM 580 C CA . GLN A 1 79 ? 36.792 7.179 -41.269 1.00 89.31 79 GLN A CA 1
ATOM 581 C C . GLN A 1 79 ? 35.337 6.742 -41.045 1.00 89.31 79 GLN A C 1
ATOM 583 O O . GLN A 1 79 ? 34.579 7.429 -40.358 1.00 89.31 79 GLN A O 1
ATOM 588 N N . GLU A 1 80 ? 34.922 5.615 -41.622 1.00 89.00 80 GLU A N 1
ATOM 589 C CA . GLU A 1 80 ? 33.591 5.048 -41.392 1.00 89.00 80 GLU A CA 1
ATOM 590 C C . GLU A 1 80 ? 33.425 4.565 -39.950 1.00 89.00 80 GLU A C 1
ATOM 592 O O . GLU A 1 80 ? 32.403 4.868 -39.331 1.00 89.00 80 GLU A O 1
ATOM 597 N N . LEU A 1 81 ? 34.435 3.896 -39.386 1.00 89.75 81 LEU A N 1
ATOM 598 C CA . LEU A 1 81 ? 34.438 3.477 -37.983 1.00 89.75 81 LEU A CA 1
ATOM 599 C C . LEU A 1 81 ? 34.357 4.677 -37.037 1.00 89.75 81 LEU A C 1
ATOM 601 O O . LEU A 1 81 ? 33.500 4.681 -36.160 1.00 89.75 81 LEU A O 1
ATOM 605 N N . GLN A 1 82 ? 35.142 5.732 -37.272 1.00 92.12 82 GLN A N 1
ATOM 606 C CA . GLN A 1 82 ? 35.073 6.963 -36.474 1.00 92.12 82 GLN A CA 1
ATOM 607 C C . GLN A 1 82 ? 33.680 7.604 -36.528 1.00 92.12 82 GLN A C 1
ATOM 609 O O . GLN A 1 82 ? 33.105 7.940 -35.495 1.00 92.12 82 GLN A O 1
ATOM 614 N N . LYS A 1 83 ? 33.069 7.696 -37.716 1.00 92.44 83 LYS A N 1
ATOM 615 C CA . LYS A 1 83 ? 31.697 8.218 -37.858 1.00 92.44 83 LYS A CA 1
ATOM 616 C C . LYS A 1 83 ? 30.661 7.349 -37.144 1.00 92.44 83 LYS A C 1
ATOM 618 O O . LYS A 1 83 ? 29.657 7.868 -36.650 1.00 92.44 83 LYS A O 1
ATOM 623 N N . LEU A 1 84 ? 30.850 6.030 -37.122 1.00 91.19 84 LEU A N 1
ATOM 624 C CA . LEU A 1 84 ? 29.973 5.116 -36.389 1.00 91.19 84 LEU A CA 1
ATOM 625 C C . LEU A 1 84 ? 30.157 5.253 -34.876 1.00 91.19 84 LEU A C 1
ATOM 627 O O . LEU A 1 84 ? 29.154 5.285 -34.164 1.00 91.19 84 LEU A O 1
ATOM 631 N N . GLU A 1 85 ? 31.391 5.395 -34.399 1.00 91.56 85 GLU A N 1
ATOM 632 C CA . GLU A 1 85 ? 31.707 5.642 -32.989 1.00 91.56 85 GLU A CA 1
ATOM 633 C C . GLU A 1 85 ? 31.109 6.965 -32.502 1.00 91.56 85 GLU A C 1
ATOM 635 O O . GLU A 1 85 ? 30.438 6.988 -31.470 1.00 91.56 85 GLU A O 1
ATOM 640 N N . GLU A 1 86 ? 31.237 8.045 -33.275 1.00 93.12 86 GLU A N 1
ATOM 641 C CA . GLU A 1 86 ? 30.628 9.343 -32.958 1.00 93.12 86 GLU A CA 1
ATOM 642 C C . GLU A 1 86 ? 29.096 9.259 -32.898 1.00 93.12 86 GLU A C 1
ATOM 644 O O . GLU A 1 86 ? 28.467 9.762 -31.962 1.00 93.12 86 GLU A O 1
ATOM 649 N N . ARG A 1 87 ? 28.469 8.569 -33.860 1.00 91.50 87 ARG A N 1
ATOM 650 C CA . ARG A 1 87 ? 27.013 8.347 -33.857 1.00 91.50 87 ARG A CA 1
ATOM 651 C C . ARG A 1 87 ? 26.568 7.478 -32.685 1.00 91.50 87 ARG A C 1
ATOM 653 O O . ARG A 1 87 ? 25.503 7.729 -32.118 1.00 91.50 87 ARG A O 1
ATOM 660 N N . ALA A 1 88 ? 27.349 6.464 -32.324 1.00 91.56 88 ALA A N 1
ATOM 661 C CA . ALA A 1 88 ? 27.073 5.621 -31.170 1.00 91.56 88 ALA A CA 1
ATOM 662 C C . ALA A 1 88 ? 27.189 6.427 -29.868 1.00 91.56 88 ALA A C 1
ATOM 664 O O . ALA A 1 88 ? 26.282 6.365 -29.038 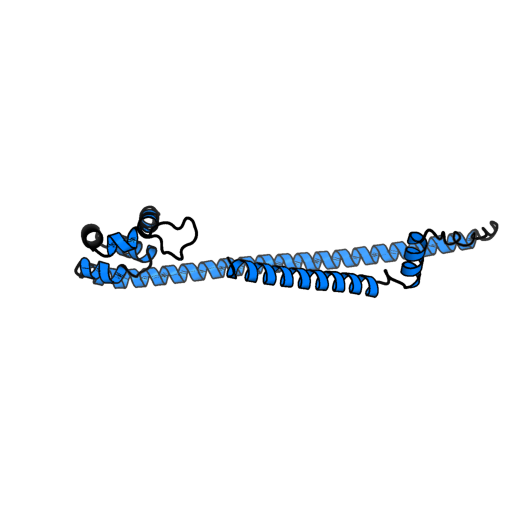1.00 91.56 88 ALA A O 1
ATOM 665 N N . ALA A 1 89 ? 28.230 7.250 -29.724 1.00 93.00 89 ALA A N 1
ATOM 666 C CA . ALA A 1 89 ? 28.416 8.134 -28.578 1.00 93.00 89 ALA A CA 1
ATOM 667 C C . ALA A 1 89 ? 27.272 9.155 -28.443 1.00 93.00 89 ALA A C 1
ATOM 669 O O . ALA A 1 89 ? 26.729 9.323 -27.350 1.00 93.00 89 ALA A O 1
ATOM 670 N N . ALA A 1 90 ? 26.840 9.765 -29.552 1.00 92.88 90 ALA A N 1
ATOM 671 C CA . ALA A 1 90 ? 25.706 10.690 -29.574 1.00 92.88 90 ALA A CA 1
ATOM 672 C C . ALA A 1 90 ? 24.372 10.006 -29.218 1.00 92.88 90 ALA A C 1
ATOM 674 O O . ALA A 1 90 ? 23.536 10.577 -28.522 1.00 92.88 90 ALA A O 1
ATOM 675 N N . ARG A 1 91 ? 24.157 8.758 -29.652 1.00 91.75 91 ARG A N 1
ATOM 676 C CA . ARG A 1 91 ? 22.971 7.985 -29.243 1.00 91.75 91 ARG A CA 1
ATOM 677 C C . ARG A 1 91 ? 23.014 7.615 -27.765 1.00 91.75 91 ARG A C 1
ATOM 679 O O . ARG A 1 91 ? 21.994 7.706 -27.090 1.00 91.75 91 ARG A O 1
ATOM 686 N N . LEU A 1 92 ? 24.179 7.227 -27.249 1.00 93.81 92 LEU A N 1
ATOM 687 C CA . LEU A 1 92 ? 24.342 6.901 -25.833 1.00 93.81 92 LEU A CA 1
ATOM 688 C C . LEU A 1 92 ? 24.117 8.120 -24.934 1.00 93.81 92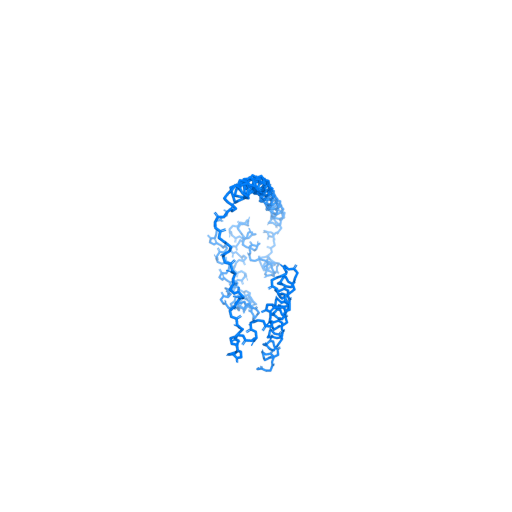 LEU A C 1
ATOM 690 O O . LEU A 1 92 ? 23.534 7.966 -23.862 1.00 93.81 92 LEU A O 1
ATOM 694 N N . SER A 1 93 ? 24.540 9.318 -25.345 1.00 93.06 93 SER A N 1
ATOM 695 C CA . SER A 1 93 ? 24.282 10.537 -24.569 1.00 93.06 93 SER A CA 1
ATOM 696 C C . SER A 1 93 ? 22.795 10.899 -24.540 1.00 93.06 93 SER A C 1
ATOM 698 O O . SER A 1 93 ? 22.285 11.228 -23.470 1.00 93.06 93 SER A O 1
ATOM 700 N N . LEU A 1 94 ? 22.081 10.752 -25.662 1.00 94.50 94 LEU A N 1
ATOM 701 C CA . LEU A 1 94 ? 20.627 10.946 -25.720 1.00 94.50 94 LEU A CA 1
ATOM 702 C C . LEU A 1 94 ? 19.883 9.958 -24.816 1.00 94.50 94 LEU A C 1
ATOM 704 O O . LEU A 1 94 ? 19.063 10.375 -24.004 1.00 94.50 94 LEU A O 1
ATOM 708 N N . ILE A 1 95 ? 20.225 8.668 -24.882 1.00 93.69 95 ILE A N 1
ATOM 709 C CA . ILE A 1 95 ? 19.600 7.639 -24.036 1.00 93.69 95 ILE A CA 1
ATOM 710 C C . ILE A 1 95 ? 19.858 7.919 -22.551 1.00 93.69 95 ILE A C 1
ATOM 712 O O . ILE A 1 95 ? 18.951 7.778 -21.735 1.00 93.69 95 ILE A O 1
ATOM 716 N N . LYS A 1 96 ? 21.074 8.340 -22.183 1.00 94.31 96 LYS A N 1
ATOM 717 C CA . LYS A 1 96 ? 21.390 8.715 -20.795 1.00 94.31 96 LYS A CA 1
ATOM 718 C C . LYS A 1 96 ? 20.563 9.910 -20.324 1.00 94.31 96 LYS A C 1
ATOM 720 O O . LYS A 1 96 ? 20.046 9.876 -19.211 1.00 94.31 96 LYS A O 1
ATOM 725 N N . ALA A 1 97 ? 20.405 10.930 -21.166 1.00 94.50 97 ALA A N 1
ATOM 726 C CA . ALA A 1 97 ? 19.567 12.082 -20.847 1.00 94.50 97 ALA A CA 1
ATOM 727 C C . ALA A 1 97 ? 18.095 11.671 -20.667 1.00 94.50 97 ALA A C 1
ATOM 729 O O . ALA A 1 97 ? 17.451 12.076 -19.702 1.00 94.50 97 ALA A O 1
ATOM 730 N N . GLU A 1 98 ? 17.569 10.810 -21.542 1.00 94.56 98 GLU A N 1
ATOM 731 C CA . GLU A 1 98 ? 16.211 10.272 -21.411 1.00 94.56 98 GLU A CA 1
ATOM 732 C C . GLU A 1 98 ? 16.040 9.459 -20.122 1.00 94.56 98 GLU A C 1
ATOM 734 O O . GLU A 1 98 ? 15.068 9.671 -19.395 1.00 94.56 98 GLU A O 1
ATOM 739 N N . GLN A 1 99 ? 16.996 8.589 -19.786 1.00 95.19 99 GLN A N 1
ATOM 740 C CA . GLN A 1 99 ? 16.981 7.830 -18.532 1.00 95.19 99 GLN A CA 1
ATOM 741 C C . GLN A 1 99 ? 16.952 8.751 -17.313 1.00 95.19 99 GLN A C 1
ATOM 743 O O . GLN A 1 99 ? 16.103 8.573 -16.444 1.00 95.19 99 GLN A O 1
ATOM 748 N N . GLU A 1 100 ? 17.788 9.788 -17.287 1.00 95.38 100 GLU A N 1
ATOM 749 C CA . GLU A 1 100 ? 17.794 10.749 -16.186 1.00 95.38 100 GLU A CA 1
ATOM 750 C C . GLU A 1 100 ? 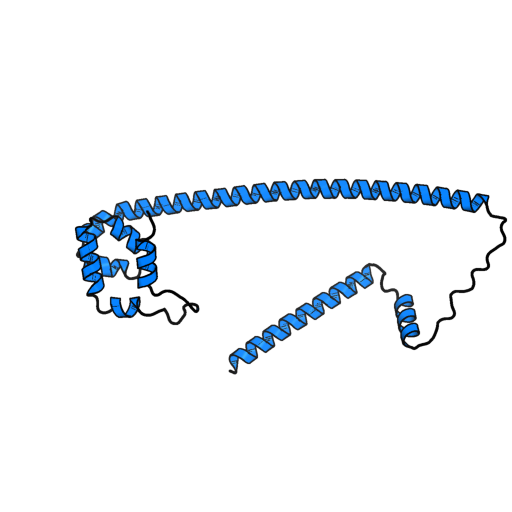16.442 11.470 -16.056 1.00 95.38 100 GLU A C 1
ATOM 752 O O . GLU A 1 100 ? 15.930 11.652 -14.950 1.00 95.38 100 GLU A O 1
ATOM 757 N N . THR A 1 101 ? 15.803 11.832 -17.175 1.00 95.12 101 THR A N 1
ATOM 758 C CA . THR A 1 101 ? 14.460 12.432 -17.123 1.00 95.12 101 THR A CA 1
ATOM 759 C C . THR A 1 101 ? 13.395 11.457 -16.623 1.00 95.12 101 THR A C 1
ATOM 761 O O . THR A 1 101 ? 12.489 11.871 -15.895 1.00 95.12 101 THR A O 1
ATOM 764 N N . LEU A 1 102 ? 13.489 10.173 -16.978 1.00 93.50 102 LEU A N 1
ATOM 765 C CA . LEU A 1 102 ? 12.570 9.145 -16.494 1.00 93.50 102 LEU A CA 1
ATOM 766 C C . LEU A 1 102 ? 12.753 8.894 -14.999 1.00 93.50 102 LEU A C 1
ATOM 768 O O . LEU A 1 102 ? 11.758 8.796 -14.283 1.00 93.50 102 LEU A O 1
ATOM 772 N N . ASP A 1 103 ? 13.991 8.849 -14.519 1.00 95.19 103 ASP A N 1
ATOM 773 C CA . ASP A 1 103 ? 14.284 8.653 -13.101 1.00 95.19 103 ASP A CA 1
ATOM 774 C C . ASP A 1 103 ? 13.822 9.850 -12.263 1.00 95.19 103 ASP A C 1
ATOM 776 O O . ASP A 1 103 ? 13.199 9.665 -11.214 1.00 95.19 103 ASP A O 1
ATOM 780 N N . ARG A 1 104 ? 13.988 11.081 -12.769 1.00 96.06 104 ARG A N 1
ATOM 781 C CA . ARG A 1 104 ? 13.406 12.279 -12.140 1.00 96.06 104 ARG A CA 1
ATOM 782 C C . ARG A 1 104 ? 11.884 12.174 -12.048 1.00 96.06 104 ARG A C 1
ATOM 784 O O . ARG A 1 104 ? 11.344 12.276 -10.948 1.00 96.06 104 ARG A O 1
ATOM 791 N N . LYS A 1 105 ? 11.201 11.864 -13.155 1.00 94.44 105 LYS A N 1
ATOM 792 C CA . LYS A 1 105 ? 9.734 11.702 -13.173 1.00 94.44 105 LYS A CA 1
ATOM 793 C C . LYS A 1 105 ? 9.248 10.581 -12.252 1.00 94.44 105 LYS A C 1
ATOM 795 O O . LYS A 1 105 ? 8.206 10.727 -11.620 1.00 94.44 105 LYS A O 1
ATOM 800 N N . ARG A 1 106 ? 9.988 9.472 -12.150 1.00 94.31 106 ARG A N 1
ATOM 801 C CA . ARG A 1 106 ? 9.686 8.386 -11.202 1.00 94.31 106 ARG A CA 1
ATOM 802 C C . ARG A 1 106 ? 9.787 8.871 -9.763 1.00 94.31 106 ARG A C 1
ATOM 804 O O . ARG A 1 106 ? 8.848 8.666 -9.002 1.00 94.31 106 ARG A O 1
ATOM 811 N N . SER A 1 107 ? 10.865 9.573 -9.418 1.00 95.19 107 SER A N 1
ATOM 812 C CA . SER A 1 107 ? 11.045 10.111 -8.066 1.00 95.19 107 SER A CA 1
ATOM 813 C C . SER A 1 107 ? 9.970 11.141 -7.693 1.00 95.19 107 SER A C 1
ATOM 815 O O . SER A 1 107 ? 9.482 11.149 -6.565 1.00 95.19 107 SER A O 1
ATOM 817 N N . GLU A 1 108 ? 9.538 11.972 -8.645 1.00 94.25 108 GLU A N 1
ATOM 818 C CA . GLU A 1 108 ? 8.430 12.912 -8.460 1.00 94.25 108 GLU A CA 1
ATOM 819 C C . GLU A 1 108 ? 7.100 12.178 -8.262 1.00 94.25 108 GLU A C 1
ATOM 821 O O . GLU A 1 108 ? 6.364 12.483 -7.325 1.00 94.25 108 GLU A O 1
ATOM 826 N N . ALA A 1 109 ? 6.811 11.165 -9.084 1.00 92.12 109 ALA A N 1
ATOM 827 C CA . ALA A 1 109 ? 5.604 10.355 -8.944 1.00 92.12 109 ALA A CA 1
ATOM 828 C C . ALA A 1 109 ? 5.562 9.615 -7.597 1.00 92.12 109 ALA A C 1
ATOM 830 O O . ALA A 1 109 ? 4.517 9.574 -6.949 1.00 92.12 109 ALA A O 1
ATOM 831 N N . GLU A 1 110 ? 6.689 9.067 -7.141 1.00 94.50 110 GLU A N 1
ATOM 832 C CA . GLU A 1 110 ? 6.796 8.420 -5.831 1.00 94.50 110 GLU A CA 1
ATOM 833 C C . GLU A 1 110 ? 6.552 9.401 -4.682 1.00 94.50 110 GLU A C 1
ATOM 835 O O . GLU A 1 110 ? 5.822 9.069 -3.746 1.00 94.50 110 GLU A O 1
ATOM 840 N N . ARG A 1 111 ? 7.091 10.624 -4.771 1.00 93.81 111 ARG A N 1
ATOM 841 C CA . ARG A 1 111 ? 6.832 11.685 -3.785 1.00 93.81 111 ARG A CA 1
ATOM 842 C C . ARG A 1 111 ? 5.357 12.060 -3.735 1.00 93.81 111 ARG A C 1
ATOM 844 O O . ARG A 1 111 ? 4.774 12.046 -2.655 1.00 93.81 111 ARG A O 1
ATOM 851 N N . VAL A 1 112 ? 4.732 12.298 -4.888 1.00 93.44 112 VAL A N 1
ATOM 852 C CA . VAL A 1 112 ? 3.300 12.628 -4.964 1.00 93.44 112 VAL A CA 1
ATOM 853 C C . VAL A 1 112 ? 2.442 11.485 -4.420 1.00 93.44 112 VAL A C 1
ATOM 855 O O . VAL A 1 112 ? 1.480 11.724 -3.692 1.00 93.44 112 VAL A O 1
ATOM 858 N N . LEU A 1 113 ? 2.790 10.230 -4.714 1.00 93.62 113 LEU A N 1
ATOM 859 C CA . LEU A 1 113 ? 2.083 9.073 -4.161 1.00 93.62 113 LEU A CA 1
ATOM 860 C C . LEU A 1 113 ? 2.249 8.965 -2.642 1.00 93.62 113 LEU A C 1
ATOM 862 O O . LEU A 1 113 ? 1.283 8.627 -1.954 1.00 93.62 113 LEU A O 1
ATOM 866 N N . ALA A 1 114 ? 3.442 9.232 -2.112 1.00 93.69 114 ALA A N 1
ATOM 867 C CA . ALA A 1 114 ? 3.686 9.240 -0.673 1.00 93.69 114 ALA A CA 1
ATOM 868 C C . ALA A 1 114 ? 2.894 10.359 0.024 1.00 93.69 114 ALA A C 1
ATOM 870 O O . ALA A 1 114 ? 2.231 10.104 1.031 1.00 93.69 114 ALA A O 1
ATOM 871 N N . GLU A 1 115 ? 2.888 11.566 -0.543 1.00 92.88 115 GLU A N 1
ATOM 872 C CA . GLU A 1 115 ? 2.112 12.702 -0.039 1.00 92.88 115 GLU A CA 1
ATOM 873 C C . GLU A 1 115 ? 0.606 12.432 -0.093 1.00 92.88 115 GLU A C 1
ATOM 875 O O . GLU A 1 115 ? -0.086 12.607 0.908 1.00 92.88 115 GLU A O 1
ATOM 880 N N . ALA A 1 116 ? 0.092 11.918 -1.212 1.00 90.50 116 ALA A N 1
ATOM 881 C CA . ALA A 1 116 ? -1.323 11.581 -1.350 1.00 90.50 116 ALA A CA 1
ATOM 882 C C . ALA A 1 116 ? -1.759 10.494 -0.355 1.00 90.50 116 ALA A C 1
ATOM 884 O O . ALA A 1 116 ? -2.851 10.571 0.214 1.00 90.50 116 ALA A O 1
ATOM 885 N N . LYS A 1 117 ? -0.906 9.487 -0.110 1.00 91.44 117 LYS A N 1
ATOM 886 C CA . LYS A 1 117 ? -1.153 8.476 0.928 1.00 91.44 117 LYS A CA 1
ATOM 887 C C . LYS A 1 117 ? -1.213 9.107 2.314 1.00 91.44 117 LYS A C 1
ATOM 889 O O . LYS A 1 117 ? -2.139 8.792 3.056 1.00 91.44 117 LYS A O 1
ATOM 894 N N . LYS A 1 118 ? -0.279 10.007 2.632 1.00 90.88 118 LYS A N 1
ATOM 895 C CA . LYS A 1 118 ? -0.250 10.715 3.914 1.00 90.88 118 LYS A CA 1
ATOM 896 C C . LYS A 1 118 ? -1.508 11.561 4.116 1.00 90.88 118 LYS A C 1
ATOM 898 O O . LYS A 1 118 ? -2.201 11.369 5.102 1.00 90.88 118 LYS A O 1
ATOM 903 N N . VAL A 1 119 ? -1.883 12.388 3.139 1.00 88.62 119 VAL A N 1
ATOM 904 C CA . VAL A 1 119 ? -3.108 13.210 3.204 1.00 88.62 119 VAL A CA 1
ATOM 905 C C . VAL A 1 119 ? -4.354 12.343 3.383 1.00 88.62 119 VAL A C 1
ATOM 907 O O . VAL A 1 119 ? -5.244 12.677 4.164 1.00 88.62 119 VAL A O 1
ATOM 910 N N . ARG A 1 120 ? -4.432 11.206 2.682 1.00 86.81 120 ARG A N 1
ATOM 911 C CA . ARG A 1 120 ? -5.552 10.270 2.833 1.00 86.81 120 ARG A CA 1
ATOM 912 C C . ARG A 1 120 ? -5.599 9.653 4.231 1.00 86.81 120 ARG A C 1
ATOM 914 O O . ARG A 1 120 ? -6.695 9.460 4.751 1.00 86.81 120 ARG A O 1
ATOM 921 N N . GLN A 1 121 ? -4.444 9.324 4.801 1.00 83.94 121 GLN A N 1
ATOM 922 C CA . GLN A 1 121 ? -4.344 8.795 6.156 1.00 83.94 121 GLN A CA 1
ATOM 923 C C . GLN A 1 121 ? -4.753 9.856 7.183 1.00 83.94 121 GLN A C 1
ATOM 925 O O . GLN A 1 121 ? -5.670 9.604 7.955 1.00 83.94 121 GLN A O 1
ATOM 930 N N . ASP A 1 122 ? -4.208 11.069 7.090 1.00 81.81 122 ASP A N 1
ATOM 931 C CA . ASP A 1 122 ? -4.545 12.190 7.975 1.00 81.81 122 ASP A CA 1
ATOM 932 C C . ASP A 1 122 ? -6.054 12.514 7.927 1.00 81.81 122 ASP A C 1
ATOM 934 O O . ASP A 1 122 ? -6.700 12.736 8.954 1.00 81.81 122 ASP A O 1
ATOM 938 N N . ALA A 1 123 ? -6.659 12.479 6.733 1.00 79.12 123 ALA A N 1
ATOM 939 C CA . ALA A 1 123 ? -8.099 12.668 6.565 1.00 79.12 123 ALA A CA 1
ATOM 940 C C . ALA A 1 123 ? -8.925 11.522 7.180 1.00 79.12 123 ALA A C 1
ATOM 942 O O . ALA A 1 123 ? -9.987 11.765 7.759 1.00 79.12 123 ALA A O 1
ATOM 943 N N . ALA A 1 124 ? -8.458 10.275 7.058 1.00 80.00 124 ALA A N 1
ATOM 944 C CA . ALA A 1 124 ? -9.109 9.120 7.671 1.00 80.00 124 ALA A CA 1
ATOM 945 C C . ALA A 1 124 ? -9.026 9.173 9.203 1.00 80.00 124 ALA A C 1
ATOM 947 O O . ALA A 1 124 ? -10.031 8.914 9.869 1.00 80.00 124 ALA A O 1
ATOM 948 N N . ASP A 1 125 ? -7.876 9.569 9.748 1.00 79.81 125 ASP A N 1
ATOM 949 C CA . ASP A 1 125 ? -7.658 9.712 11.186 1.00 79.81 125 ASP A CA 1
ATOM 950 C C . ASP A 1 125 ? -8.534 10.830 11.759 1.00 79.81 125 ASP A C 1
ATOM 952 O O . ASP A 1 125 ? -9.280 10.587 12.709 1.00 79.81 125 ASP A O 1
ATOM 956 N N . THR A 1 126 ? -8.581 11.989 11.093 1.00 77.62 126 THR A N 1
ATOM 957 C CA . THR A 1 126 ? -9.444 13.120 11.482 1.00 77.62 126 THR A CA 1
ATOM 958 C C . THR A 1 126 ? -10.926 12.735 11.479 1.00 77.62 126 THR A C 1
ATOM 960 O O . THR A 1 126 ? -11.669 13.062 12.407 1.00 77.62 126 THR A O 1
ATOM 963 N N . LYS A 1 127 ? -11.382 12.013 10.445 1.00 81.38 127 LYS A N 1
ATOM 964 C CA . LYS A 1 127 ? -12.768 11.532 10.380 1.00 81.38 127 LYS A CA 1
ATOM 965 C C . LYS A 1 127 ? -13.052 10.527 11.495 1.00 81.38 127 LYS A C 1
ATOM 967 O O . LYS A 1 127 ? -14.099 10.609 12.134 1.00 81.38 127 LYS A O 1
ATOM 972 N N . SER A 1 128 ? -12.123 9.606 11.740 1.00 80.00 128 SER A N 1
ATOM 973 C CA . SER A 1 128 ? -12.272 8.617 12.804 1.00 80.00 128 SER A CA 1
ATOM 974 C C . SER A 1 128 ? -12.299 9.260 14.191 1.00 80.00 128 SER A C 1
ATOM 976 O O . SER A 1 128 ? -13.027 8.763 15.047 1.00 80.00 128 SER A O 1
ATOM 978 N N . ASP A 1 129 ? -11.545 10.335 14.427 1.00 80.56 129 ASP A N 1
ATOM 979 C CA . ASP A 1 129 ? -11.579 11.086 15.688 1.00 80.56 129 ASP A CA 1
ATOM 980 C C . ASP A 1 129 ? -12.896 11.840 15.873 1.00 80.56 129 ASP A C 1
ATOM 982 O O . ASP A 1 129 ? -13.466 11.825 16.964 1.00 80.56 129 ASP A O 1
ATOM 986 N N . ALA A 1 130 ? -13.426 12.445 14.807 1.00 80.44 130 ALA A N 1
ATOM 987 C CA . ALA A 1 130 ? -14.730 13.102 14.850 1.00 80.44 130 ALA A CA 1
ATOM 988 C C . ALA A 1 130 ? -15.867 12.104 15.145 1.00 80.44 130 ALA A C 1
ATOM 990 O O . ALA A 1 130 ? -16.735 12.380 15.976 1.00 80.44 130 ALA A O 1
ATOM 991 N N . GLU A 1 131 ? -15.844 10.926 14.510 1.00 84.19 131 GLU A N 1
ATOM 992 C CA . GLU A 1 131 ? -16.795 9.839 14.786 1.00 84.19 131 GLU A CA 1
ATOM 993 C C . GLU A 1 131 ? -16.680 9.347 16.237 1.00 84.19 131 GLU A C 1
ATOM 995 O O . GLU A 1 131 ? -17.690 9.191 16.926 1.00 84.19 131 GLU A O 1
ATOM 1000 N N . LEU A 1 132 ? -15.455 9.160 16.735 1.00 85.62 132 LEU A N 1
ATOM 1001 C CA . LEU A 1 132 ? -15.198 8.751 18.115 1.00 85.62 132 LEU A CA 1
ATOM 1002 C C . LEU A 1 132 ? -15.733 9.786 19.120 1.00 85.62 132 LEU A C 1
ATOM 1004 O O . LEU A 1 132 ? -16.436 9.424 20.065 1.00 85.62 132 LEU A O 1
ATOM 1008 N N . ALA A 1 133 ? -15.454 11.073 18.894 1.00 83.62 133 ALA A N 1
ATOM 1009 C CA . ALA A 1 133 ? -15.904 12.167 19.752 1.00 83.62 133 ALA A CA 1
ATOM 1010 C C . ALA A 1 133 ? -17.438 12.278 19.808 1.00 83.62 133 ALA A C 1
ATOM 1012 O O . ALA A 1 133 ? -17.994 12.577 20.867 1.00 83.62 133 ALA A O 1
ATOM 1013 N N . ALA A 1 134 ? -18.127 11.995 18.700 1.00 86.62 134 ALA A N 1
ATOM 1014 C CA . ALA A 1 134 ? -19.587 11.980 18.650 1.00 86.62 134 ALA A CA 1
ATOM 1015 C C . ALA A 1 134 ? -20.192 10.743 19.342 1.00 86.62 134 ALA A C 1
ATOM 1017 O O . ALA A 1 134 ? -21.202 10.853 20.042 1.00 86.62 134 ALA A O 1
ATOM 1018 N N . ASN A 1 135 ? -19.572 9.570 19.179 1.00 86.62 135 ASN A N 1
ATOM 1019 C CA . ASN A 1 135 ? -20.149 8.297 19.614 1.00 86.62 135 ASN A CA 1
ATOM 1020 C C . ASN A 1 135 ? -19.866 7.965 21.087 1.00 86.62 135 ASN A C 1
ATOM 1022 O O . ASN A 1 135 ? -20.729 7.405 21.763 1.00 86.62 135 ASN A O 1
ATOM 1026 N N . VAL A 1 136 ? -18.693 8.317 21.625 1.00 88.06 136 VAL A N 1
ATOM 1027 C CA . VAL A 1 136 ? -18.301 7.963 23.006 1.00 88.06 136 VAL A CA 1
ATOM 1028 C C . VAL A 1 136 ? -19.282 8.482 24.071 1.00 88.06 136 VAL A C 1
ATOM 1030 O O . VAL A 1 136 ? -19.630 7.704 24.965 1.00 88.06 136 VAL A O 1
ATOM 1033 N N . PRO A 1 137 ? -19.796 9.729 24.012 1.00 88.31 137 PRO A N 1
ATOM 1034 C CA . PRO A 1 137 ? -20.798 10.203 24.968 1.00 88.31 137 PRO A CA 1
ATOM 1035 C C . PRO A 1 137 ? -22.117 9.422 24.912 1.00 88.31 137 PRO A C 1
ATOM 1037 O O . PRO A 1 137 ? -22.756 9.237 25.949 1.00 88.31 137 PRO A O 1
ATOM 1040 N N . ILE A 1 138 ? -22.515 8.954 23.724 1.00 88.62 138 ILE A N 1
ATOM 1041 C CA . ILE A 1 138 ? -23.728 8.149 23.523 1.00 88.62 138 ILE A CA 1
ATOM 1042 C C . ILE A 1 138 ? -23.513 6.758 24.124 1.00 88.62 138 ILE A C 1
ATOM 1044 O O . ILE A 1 138 ? -24.277 6.342 24.993 1.00 88.62 138 ILE A O 1
ATOM 1048 N N . LEU A 1 139 ? -22.420 6.087 23.746 1.00 87.31 139 LEU A N 1
ATOM 1049 C CA . LEU A 1 139 ? -22.065 4.754 24.246 1.00 87.31 139 LEU A CA 1
ATOM 1050 C C . LEU A 1 139 ? -21.883 4.736 25.770 1.00 87.31 139 LEU A C 1
ATOM 1052 O O . LEU A 1 139 ? -22.296 3.792 26.436 1.00 87.31 139 LEU A O 1
ATOM 1056 N N . SER A 1 140 ? -21.341 5.813 26.344 1.00 87.00 140 SER A N 1
ATOM 1057 C CA . SER A 1 140 ? -21.153 5.932 27.796 1.00 87.00 140 SER A CA 1
ATOM 1058 C C . SER A 1 140 ? -22.470 5.951 28.583 1.00 87.00 140 SER A C 1
ATOM 1060 O O . SER A 1 140 ? -22.466 5.620 29.767 1.00 87.00 140 SER A O 1
ATOM 1062 N N . ARG A 1 141 ? -23.588 6.337 27.951 1.00 89.38 141 ARG A N 1
ATOM 1063 C CA . ARG A 1 141 ? -24.929 6.384 28.567 1.00 89.38 141 ARG A CA 1
ATOM 1064 C C . ARG A 1 141 ? -25.745 5.113 28.334 1.00 89.38 141 ARG A C 1
ATOM 1066 O O . ARG A 1 141 ? -26.776 4.941 28.975 1.00 89.38 141 ARG A O 1
ATOM 1073 N N . MET A 1 142 ? -25.311 4.250 27.422 1.00 89.00 142 MET A N 1
ATOM 1074 C CA . MET A 1 142 ? -26.000 3.003 27.109 1.00 89.00 142 MET A CA 1
ATOM 1075 C C . MET A 1 142 ? -25.698 1.909 28.137 1.00 89.00 142 MET A C 1
ATOM 1077 O O . MET A 1 142 ? -24.676 1.929 28.834 1.00 89.00 142 MET A O 1
ATOM 1081 N N . GLU A 1 143 ? -26.580 0.915 28.214 1.00 90.19 143 GLU A N 1
ATOM 1082 C CA . GLU A 1 143 ? -26.297 -0.303 28.970 1.00 90.19 143 GLU A CA 1
ATOM 1083 C C . GLU A 1 143 ? -25.124 -1.078 28.343 1.00 90.19 143 GLU A C 1
ATOM 1085 O O . GLU A 1 143 ? -25.024 -1.139 27.113 1.00 90.19 143 GLU A O 1
ATOM 1090 N N . PRO A 1 144 ? -24.244 -1.697 29.155 1.00 86.19 144 PRO A N 1
ATOM 1091 C CA . PRO A 1 144 ? -23.058 -2.396 28.655 1.00 86.19 144 PRO A CA 1
ATOM 1092 C C . PRO A 1 144 ? -23.368 -3.478 27.611 1.00 86.19 144 PRO A C 1
ATOM 1094 O O . PRO A 1 144 ? -22.691 -3.554 26.589 1.00 86.19 144 PRO A O 1
ATOM 1097 N N . ALA A 1 145 ? -24.439 -4.253 27.809 1.00 85.56 145 ALA A N 1
ATOM 1098 C CA . ALA A 1 145 ? -24.881 -5.271 26.853 1.00 85.56 145 ALA A CA 1
ATOM 1099 C C . ALA A 1 145 ? -25.300 -4.668 25.497 1.00 85.56 145 ALA A C 1
ATOM 1101 O O . ALA A 1 145 ? -25.013 -5.235 24.444 1.00 85.56 145 ALA A O 1
ATOM 1102 N N . GLY A 1 146 ? -25.919 -3.482 25.504 1.00 84.06 146 GLY A N 1
ATOM 1103 C CA . GLY A 1 146 ? -26.271 -2.753 24.283 1.00 84.06 146 GLY A CA 1
ATOM 1104 C C . GLY A 1 146 ? -25.043 -2.235 23.530 1.00 84.06 146 GLY A C 1
ATOM 1105 O O . GLY A 1 146 ? -25.014 -2.270 22.302 1.00 84.06 146 GLY A O 1
ATOM 1106 N N . VAL A 1 147 ? -23.999 -1.814 24.251 1.00 85.31 147 VAL A N 1
ATOM 1107 C CA . VAL A 1 147 ? -22.714 -1.418 23.647 1.00 85.31 147 VAL A CA 1
ATOM 1108 C C . VAL A 1 147 ? -22.034 -2.618 22.985 1.00 85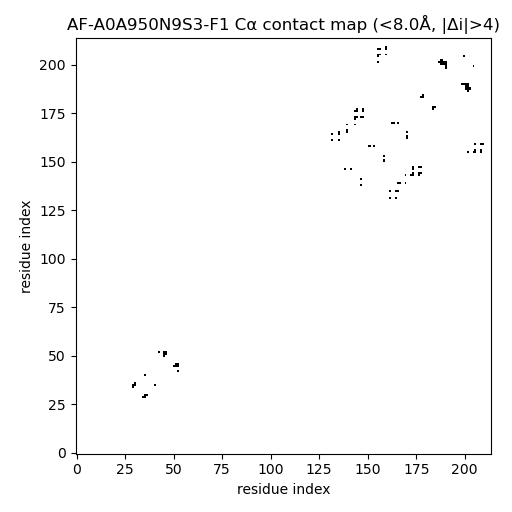.31 147 VAL A C 1
ATOM 1110 O O . VAL A 1 147 ? -21.564 -2.508 21.852 1.00 85.31 147 VAL A O 1
ATOM 1113 N N . VAL A 1 148 ? -22.028 -3.773 23.655 1.00 85.56 148 VAL A N 1
ATOM 1114 C CA . VAL A 1 148 ? -21.513 -5.027 23.087 1.00 85.56 148 VAL A CA 1
ATOM 1115 C C . VAL A 1 148 ? -22.271 -5.402 21.817 1.00 85.56 148 VAL A C 1
ATOM 1117 O O . VAL A 1 148 ? -21.641 -5.659 20.796 1.00 85.56 148 VAL A O 1
ATOM 1120 N N . ALA A 1 149 ? -23.604 -5.368 21.837 1.00 84.56 149 ALA A N 1
ATOM 1121 C CA . ALA A 1 149 ? -24.420 -5.717 20.676 1.00 84.56 149 ALA A CA 1
ATOM 1122 C C . ALA A 1 149 ? -24.143 -4.830 19.449 1.00 84.56 149 ALA A C 1
ATOM 1124 O O . ALA A 1 149 ? -24.191 -5.322 18.325 1.00 84.56 149 ALA A O 1
ATOM 1125 N N . LEU A 1 150 ? -23.823 -3.548 19.652 1.00 83.12 150 LEU A N 1
ATOM 1126 C CA . LEU A 1 150 ? -23.485 -2.628 18.562 1.00 83.12 150 LEU A CA 1
ATOM 1127 C C . LEU A 1 150 ? -22.074 -2.836 18.013 1.00 83.12 150 LEU A C 1
ATOM 1129 O O . LEU A 1 150 ? -21.840 -2.635 16.8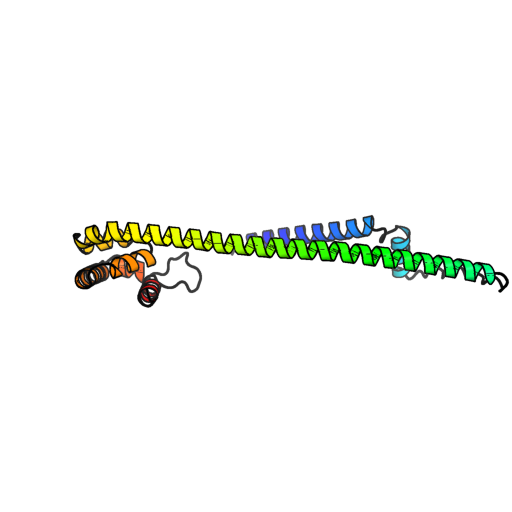23 1.00 83.12 150 LEU A O 1
ATOM 1133 N N . LEU A 1 151 ? -21.122 -3.187 18.876 1.00 81.69 151 LEU A N 1
ATOM 1134 C CA . LEU A 1 151 ? -19.716 -3.243 18.490 1.00 81.69 151 LEU A CA 1
ATOM 1135 C C . LEU A 1 151 ? -19.217 -4.657 18.173 1.00 81.69 151 LEU A C 1
ATOM 1137 O O . LEU A 1 151 ? -18.157 -4.790 17.559 1.00 81.69 151 LEU A O 1
ATOM 1141 N N . LYS A 1 152 ? -19.963 -5.707 18.538 1.00 76.75 152 LYS A N 1
ATOM 1142 C CA . LYS A 1 152 ? -19.561 -7.101 18.301 1.00 76.75 152 LYS A CA 1
ATOM 1143 C C . LYS A 1 152 ? -19.387 -7.430 16.821 1.00 76.75 152 LYS A C 1
ATOM 1145 O O . LYS A 1 152 ? -18.498 -8.204 16.495 1.00 76.75 152 LYS A O 1
ATOM 1150 N N . ASP A 1 153 ? -20.142 -6.806 15.924 1.00 75.56 153 ASP A N 1
ATOM 1151 C CA . ASP A 1 153 ? -20.034 -7.050 14.476 1.00 75.56 153 ASP A CA 1
ATOM 1152 C C . ASP A 1 153 ? -19.077 -6.063 13.779 1.00 75.56 153 ASP A C 1
ATOM 1154 O O . ASP A 1 153 ? -18.839 -6.147 12.575 1.00 75.56 153 ASP A O 1
ATOM 1158 N N . GLY A 1 154 ? -18.514 -5.116 14.537 1.00 73.62 154 GLY A N 1
ATOM 1159 C CA . GLY A 1 154 ? -17.572 -4.118 14.044 1.00 73.62 154 GLY A CA 1
ATOM 1160 C C . GLY A 1 154 ? -16.126 -4.615 13.952 1.00 73.62 154 GLY A C 1
ATOM 1161 O O . GLY A 1 154 ? -15.763 -5.680 14.449 1.00 73.62 154 GLY A O 1
ATOM 1162 N N . ASP A 1 155 ? -15.283 -3.789 13.328 1.00 79.19 155 ASP A N 1
ATOM 1163 C CA . ASP A 1 155 ? -13.836 -4.001 13.239 1.00 79.19 155 ASP A CA 1
ATOM 1164 C C . ASP A 1 155 ? -13.173 -3.963 14.630 1.00 79.19 155 ASP A C 1
ATOM 1166 O O . ASP A 1 155 ? -13.457 -3.080 15.447 1.00 79.19 155 ASP A O 1
ATOM 1170 N N . ASP A 1 156 ? -12.251 -4.898 14.869 1.00 79.62 156 ASP A N 1
ATOM 1171 C CA . ASP A 1 156 ? -11.529 -5.085 16.131 1.00 79.62 156 ASP A CA 1
ATOM 1172 C C . ASP A 1 156 ? -10.793 -3.797 16.544 1.00 79.62 156 ASP A C 1
ATOM 1174 O O . ASP A 1 156 ? -10.845 -3.381 17.703 1.00 79.62 156 ASP A O 1
ATOM 1178 N N . VAL A 1 157 ? -10.185 -3.101 15.578 1.00 81.94 157 VAL A N 1
ATOM 1179 C CA . VAL A 1 157 ? -9.466 -1.836 15.811 1.00 81.94 157 VAL A CA 1
ATOM 1180 C C . VAL A 1 157 ? -10.416 -0.746 16.310 1.00 81.94 157 VAL A C 1
ATOM 1182 O O . VAL A 1 157 ? -10.119 -0.026 17.268 1.00 81.94 157 VAL A O 1
ATOM 1185 N N . ARG A 1 158 ? -11.596 -0.633 15.688 1.00 81.88 158 ARG A N 1
ATOM 1186 C CA . ARG A 1 158 ? -12.610 0.353 16.085 1.00 81.88 158 ARG A CA 1
ATOM 1187 C C . ARG A 1 158 ? -13.156 0.038 17.468 1.00 81.88 158 ARG A C 1
ATOM 1189 O O . ARG A 1 158 ? -13.338 0.967 18.253 1.00 81.88 158 ARG A O 1
ATOM 1196 N N . PHE A 1 159 ? -13.376 -1.238 17.776 1.00 83.44 159 PHE A N 1
ATOM 1197 C CA . PHE A 1 159 ? -13.843 -1.674 19.088 1.00 83.44 159 PHE A CA 1
ATOM 1198 C C . PHE A 1 159 ? -12.883 -1.251 20.206 1.00 83.44 159 PHE A C 1
ATOM 1200 O O . PHE A 1 159 ? -13.298 -0.567 21.146 1.00 83.44 159 PHE A O 1
ATOM 1207 N N . VAL A 1 160 ? -11.589 -1.563 20.065 1.00 84.62 160 VAL A N 1
ATOM 1208 C CA . VAL A 1 160 ? -10.562 -1.170 21.046 1.00 84.62 160 VAL A CA 1
ATOM 1209 C C . VAL A 1 160 ? -10.471 0.348 21.182 1.00 84.62 160 VAL A C 1
ATOM 1211 O O . VAL A 1 160 ? -10.419 0.858 22.303 1.00 84.62 160 VAL A O 1
ATOM 1214 N N . ARG A 1 161 ? -10.498 1.089 20.067 1.00 85.69 161 ARG A N 1
ATOM 1215 C CA . ARG A 1 161 ? -10.412 2.558 20.088 1.00 85.69 161 ARG A CA 1
ATOM 1216 C C . ARG A 1 161 ? -11.578 3.187 20.858 1.00 85.69 161 ARG A C 1
ATOM 1218 O O . ARG A 1 161 ? -11.347 4.067 21.683 1.00 85.69 161 ARG A O 1
ATOM 1225 N N . HIS A 1 162 ? -12.806 2.702 20.657 1.00 86.62 162 HIS A N 1
ATOM 1226 C CA . HIS A 1 162 ? -13.975 3.180 21.405 1.00 86.62 162 HIS A CA 1
ATOM 1227 C C . HIS A 1 162 ? -13.876 2.833 22.894 1.00 86.62 162 HIS A C 1
ATOM 1229 O O . HIS A 1 162 ? -14.155 3.692 23.727 1.00 86.62 162 HIS A O 1
ATOM 1235 N N . LEU A 1 163 ? -13.439 1.618 23.247 1.00 87.06 163 LEU A N 1
ATOM 1236 C CA . LEU A 1 163 ? -13.249 1.225 24.649 1.00 87.06 163 LEU A CA 1
ATOM 1237 C C . LEU A 1 163 ? -12.187 2.068 25.362 1.00 87.06 163 LEU A C 1
ATOM 1239 O O . LEU A 1 163 ? -12.414 2.489 26.493 1.00 87.06 163 LEU A O 1
ATOM 1243 N N . ARG A 1 164 ? -11.058 2.360 24.705 1.00 85.88 164 ARG A N 1
ATOM 1244 C CA . ARG A 1 164 ? -9.998 3.227 25.255 1.00 85.88 164 ARG A CA 1
ATOM 1245 C C . ARG A 1 164 ? -10.462 4.664 25.481 1.00 85.88 164 ARG A C 1
ATOM 1247 O O . ARG A 1 164 ? -9.987 5.318 26.402 1.00 85.88 164 ARG A O 1
ATOM 1254 N N . ALA A 1 165 ? -11.363 5.151 24.634 1.00 86.25 165 ALA A N 1
ATOM 1255 C CA . ALA A 1 165 ? -11.903 6.501 24.729 1.00 86.25 165 ALA A CA 1
ATOM 1256 C C . ALA A 1 165 ? -13.013 6.640 25.787 1.00 86.25 165 ALA A C 1
ATOM 1258 O O . ALA A 1 165 ? -13.335 7.751 26.209 1.00 86.25 165 ALA A O 1
ATOM 1259 N N . MET A 1 166 ? -13.608 5.526 26.223 1.00 87.88 166 MET A N 1
ATOM 1260 C CA . MET A 1 166 ? -14.582 5.502 27.313 1.00 87.88 166 MET A CA 1
ATOM 1261 C C . MET A 1 166 ? -13.905 5.628 28.684 1.00 87.88 166 MET A C 1
ATOM 1263 O O . MET A 1 166 ? -12.710 5.399 28.858 1.00 87.88 166 MET A O 1
ATOM 1267 N N . ARG A 1 167 ? -14.700 5.965 29.708 1.00 89.06 167 ARG A N 1
ATOM 1268 C CA . ARG A 1 167 ? -14.225 5.931 31.099 1.00 89.06 167 ARG A CA 1
ATOM 1269 C C . ARG A 1 167 ? -13.826 4.496 31.482 1.00 89.06 167 ARG A C 1
ATOM 1271 O O . ARG A 1 167 ? -14.591 3.582 31.169 1.00 89.06 167 ARG A O 1
ATOM 1278 N N . PRO A 1 168 ? -12.725 4.289 32.232 1.00 86.75 168 PRO A N 1
ATOM 1279 C CA . PRO A 1 168 ? -12.232 2.950 32.571 1.00 86.75 168 PRO A CA 1
ATOM 1280 C C . PRO A 1 168 ? -13.269 2.047 33.247 1.00 86.75 168 PRO A C 1
ATOM 1282 O O . PRO A 1 168 ? -13.348 0.864 32.939 1.00 86.75 168 PRO A O 1
ATOM 1285 N N . THR A 1 169 ? -14.107 2.610 34.122 1.00 88.81 169 THR A N 1
ATOM 1286 C CA . THR A 1 169 ? -15.179 1.868 34.802 1.00 88.81 169 THR A CA 1
ATOM 1287 C C . THR A 1 169 ? -16.210 1.331 33.813 1.00 88.81 169 THR A C 1
ATOM 1289 O O . THR A 1 169 ? -16.559 0.158 33.857 1.00 88.81 169 THR A O 1
ATOM 1292 N N . LYS A 1 170 ? -16.636 2.165 32.859 1.00 88.62 170 LYS A N 1
ATOM 1293 C CA . LYS A 1 170 ? -17.598 1.771 31.828 1.00 88.62 170 LYS A CA 1
ATOM 1294 C C . LYS A 1 170 ? -16.997 0.767 30.849 1.00 88.62 170 LYS A C 1
ATOM 1296 O O . LYS A 1 170 ? -17.671 -0.174 30.450 1.00 88.62 170 LYS A O 1
ATOM 1301 N N . ALA A 1 171 ? -15.732 0.950 30.480 1.00 87.06 171 ALA A N 1
ATOM 1302 C CA . ALA A 1 171 ? -15.022 0.007 29.625 1.00 87.06 171 ALA A CA 1
ATOM 1303 C C . ALA A 1 171 ? -14.916 -1.381 30.282 1.00 87.06 171 ALA A C 1
ATOM 1305 O O . ALA A 1 171 ? -15.143 -2.381 29.606 1.00 87.06 171 ALA A O 1
ATOM 1306 N N . ALA A 1 172 ? -14.646 -1.445 31.591 1.00 85.81 172 ALA A N 1
ATOM 1307 C CA . ALA A 1 172 ? -14.636 -2.699 32.345 1.00 85.81 172 ALA A CA 1
ATOM 1308 C C . ALA A 1 172 ? -16.015 -3.382 32.344 1.00 85.81 172 ALA A C 1
ATOM 1310 O O . ALA A 1 172 ? -16.099 -4.556 32.001 1.00 85.81 172 ALA A O 1
ATOM 1311 N N . GLU A 1 173 ? -17.099 -2.641 32.603 1.00 88.00 173 GLU A N 1
ATOM 1312 C CA . GLU A 1 173 ? -18.470 -3.179 32.530 1.00 88.00 173 GLU A CA 1
ATOM 1313 C C . GLU A 1 173 ? -18.808 -3.749 31.144 1.00 88.00 173 GLU A C 1
ATOM 1315 O O . GLU A 1 173 ? -19.461 -4.786 31.032 1.00 88.00 173 GLU A O 1
ATOM 1320 N N . VAL A 1 174 ? -18.374 -3.075 30.073 1.00 87.81 174 VAL A N 1
ATOM 1321 C CA . VAL A 1 174 ? -18.580 -3.547 28.696 1.00 87.81 174 VAL A CA 1
ATOM 1322 C C . VAL A 1 174 ? -17.769 -4.814 28.433 1.00 87.81 174 VAL A C 1
ATOM 1324 O O . VAL A 1 174 ? -18.299 -5.740 27.827 1.00 87.81 174 VAL A O 1
ATOM 1327 N N . LEU A 1 175 ? -16.523 -4.898 28.908 1.00 85.12 175 LEU A N 1
ATOM 1328 C CA . LEU A 1 175 ? -15.699 -6.108 28.796 1.00 85.12 175 LEU A CA 1
ATOM 1329 C C . LEU A 1 175 ? -16.269 -7.286 29.604 1.00 85.12 175 LEU A C 1
ATOM 1331 O O . LEU A 1 175 ? -16.213 -8.425 29.140 1.00 85.12 175 LEU A O 1
ATOM 1335 N N . ASP A 1 176 ? -16.856 -7.027 30.770 1.00 85.44 176 ASP A N 1
ATOM 1336 C CA . ASP A 1 176 ? -17.514 -8.053 31.584 1.00 85.44 176 ASP A CA 1
ATOM 1337 C C . ASP A 1 176 ? -18.815 -8.546 30.931 1.00 85.44 176 ASP A C 1
ATOM 1339 O O . ASP A 1 176 ? -19.057 -9.755 30.844 1.00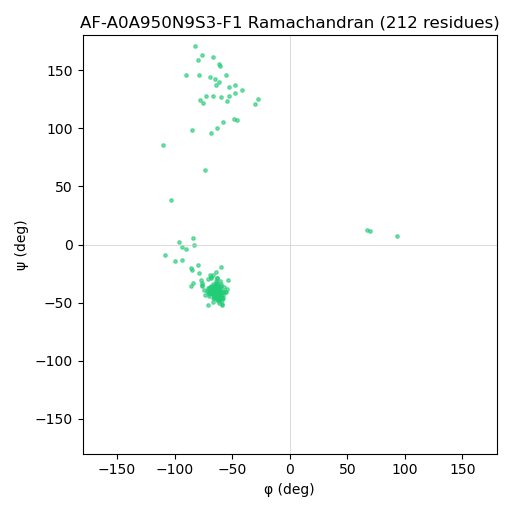 85.44 176 ASP A O 1
ATOM 1343 N N . ALA A 1 177 ? -19.625 -7.630 30.392 1.00 85.31 177 ALA A N 1
ATOM 1344 C CA . ALA A 1 177 ? -20.816 -7.977 29.612 1.00 85.31 177 ALA A CA 1
ATOM 1345 C C . ALA A 1 177 ? -20.451 -8.781 28.356 1.00 85.31 177 ALA A C 1
ATOM 1347 O O . ALA A 1 177 ? -21.122 -9.745 28.001 1.00 85.31 177 ALA A O 1
ATOM 1348 N N . LEU A 1 178 ? -19.340 -8.423 27.719 1.00 82.62 178 LEU A N 1
ATOM 1349 C CA . LEU A 1 178 ? -18.805 -9.128 26.567 1.00 82.62 178 LEU A CA 1
ATOM 1350 C C . LEU A 1 178 ? -18.373 -10.556 26.939 1.00 82.62 178 LEU A C 1
ATOM 1352 O O . LEU A 1 178 ? -18.734 -11.509 26.259 1.00 82.62 178 LEU A O 1
ATOM 1356 N N . ARG A 1 179 ? -17.660 -10.730 28.059 1.00 78.12 179 ARG A N 1
ATOM 1357 C CA . ARG A 1 179 ? -17.212 -12.045 28.548 1.00 78.12 179 ARG A CA 1
ATOM 1358 C C . ARG A 1 179 ? -18.368 -12.982 28.915 1.00 78.12 179 ARG A C 1
ATOM 1360 O O . ARG A 1 179 ? -18.201 -14.198 28.864 1.00 78.12 179 ARG A O 1
ATOM 1367 N N . THR A 1 180 ? -19.500 -12.424 29.327 1.00 79.12 180 THR A N 1
ATOM 1368 C CA . THR A 1 180 ? -20.692 -13.173 29.750 1.00 79.12 180 THR A CA 1
ATOM 1369 C C . THR A 1 180 ? -21.668 -13.468 28.605 1.00 79.12 180 THR A C 1
ATOM 1371 O O . THR A 1 180 ? -22.635 -14.200 28.815 1.00 79.12 180 THR A O 1
ATOM 1374 N N . ASP A 1 181 ? -21.402 -12.974 27.391 1.00 78.69 181 ASP A N 1
ATOM 1375 C CA . ASP A 1 181 ? -22.205 -13.260 26.200 1.00 78.69 181 ASP A CA 1
ATOM 1376 C C . ASP A 1 181 ? -21.931 -14.698 25.674 1.00 78.69 181 ASP A C 1
ATOM 1378 O O . ASP A 1 181 ? -20.792 -15.046 25.345 1.00 78.69 181 ASP A O 1
ATOM 1382 N N . PRO A 1 182 ? -22.954 -15.571 25.562 1.00 71.56 182 PRO A N 1
ATOM 1383 C CA . PRO A 1 182 ? -22.795 -16.948 25.082 1.00 71.56 182 PRO A CA 1
ATOM 1384 C C . PRO A 1 182 ? -22.304 -17.066 23.631 1.00 71.56 182 PRO A C 1
ATOM 1386 O O . PRO A 1 182 ? -21.667 -18.064 23.278 1.00 71.56 182 PRO A O 1
ATOM 1389 N N . GLN A 1 183 ? -22.615 -16.083 22.778 1.00 70.44 183 GLN A N 1
ATOM 1390 C CA . GLN A 1 183 ? -22.135 -16.048 21.391 1.00 70.44 183 GLN A CA 1
ATOM 1391 C C . GLN A 1 183 ? -20.671 -15.604 21.329 1.00 70.44 183 GLN A C 1
ATOM 1393 O O . GLN A 1 183 ? -19.907 -16.069 20.482 1.00 70.44 183 GLN A O 1
ATOM 1398 N N . PHE A 1 184 ? -20.257 -14.770 22.282 1.00 67.00 184 PHE A N 1
ATOM 1399 C CA . PHE A 1 184 ? -18.926 -14.188 22.317 1.00 67.00 184 PHE A CA 1
ATOM 1400 C C . PHE A 1 184 ? -17.816 -15.240 22.415 1.00 67.00 184 PHE A C 1
ATOM 1402 O O . PHE A 1 184 ? -16.887 -15.201 21.613 1.00 67.00 184 PHE A O 1
ATOM 1409 N N . GLU A 1 185 ? -17.911 -16.236 23.306 1.00 62.97 185 GLU A N 1
ATOM 1410 C CA . GLU A 1 185 ? -16.881 -17.290 23.389 1.00 62.97 185 GLU A CA 1
ATOM 1411 C C . GLU A 1 185 ? -16.778 -18.144 22.114 1.00 62.97 185 GLU A C 1
ATOM 1413 O O . GLU A 1 185 ? -15.677 -18.574 21.745 1.00 62.97 185 GLU A O 1
ATOM 1418 N N . GLN A 1 186 ? -17.904 -18.401 21.442 1.00 67.19 186 GLN A N 1
ATOM 1419 C CA . GLN A 1 186 ? -17.937 -19.247 20.248 1.00 67.19 186 GLN A CA 1
ATOM 1420 C C . GLN A 1 186 ? -17.337 -18.533 19.036 1.00 67.19 186 GLN A C 1
ATOM 1422 O O . GLN A 1 186 ? -16.524 -19.128 18.324 1.00 67.19 186 GLN A O 1
ATOM 1427 N N . ASP A 1 187 ? -17.679 -17.261 18.840 1.00 64.50 187 ASP A N 1
ATOM 1428 C CA . ASP A 1 187 ? -17.225 -16.475 17.692 1.00 64.50 187 ASP A CA 1
ATOM 1429 C C . ASP A 1 187 ? -15.788 -15.959 17.867 1.00 64.50 187 ASP A C 1
ATOM 1431 O O . ASP A 1 187 ? -15.075 -15.753 16.886 1.00 64.50 187 ASP A O 1
ATOM 1435 N N . PHE A 1 188 ? -15.308 -15.809 19.108 1.00 64.31 188 PHE A N 1
ATOM 1436 C CA . PHE A 1 188 ? -13.948 -15.325 19.373 1.00 64.31 188 PHE A CA 1
ATOM 1437 C C . PHE A 1 188 ? -12.863 -16.395 19.324 1.00 64.31 188 PHE A C 1
ATOM 1439 O O . PHE A 1 188 ? -11.723 -16.080 18.968 1.00 64.31 188 PHE A O 1
ATOM 1446 N N . ARG A 1 189 ? -13.175 -17.639 19.712 1.00 62.25 189 ARG A N 1
ATOM 1447 C CA . ARG A 1 189 ? -12.208 -18.753 19.696 1.00 62.25 189 ARG A CA 1
ATOM 1448 C C . ARG A 1 189 ? -12.116 -19.429 18.332 1.00 62.25 189 ARG A C 1
ATOM 1450 O O . ARG A 1 189 ? -11.110 -20.076 18.043 1.00 62.25 189 ARG A O 1
ATOM 1457 N N . ARG A 1 190 ? -13.147 -19.299 17.494 1.00 63.09 190 ARG A N 1
ATOM 1458 C CA . ARG A 1 190 ? -13.149 -19.868 16.147 1.00 63.09 190 ARG A CA 1
ATOM 1459 C C . ARG A 1 190 ? -12.320 -18.996 15.214 1.00 63.09 190 ARG A C 1
ATOM 1461 O O . ARG A 1 190 ? -12.565 -17.807 15.051 1.00 63.09 190 ARG A O 1
ATOM 1468 N N . VAL A 1 191 ? -11.334 -19.614 14.575 1.00 61.31 191 VAL A N 1
ATOM 1469 C CA . VAL A 1 191 ? -10.735 -19.050 13.366 1.00 61.31 191 VAL A CA 1
ATOM 1470 C C . VAL A 1 191 ? -11.774 -19.224 12.252 1.00 61.31 191 VAL A C 1
ATOM 1472 O O . VAL A 1 191 ? -12.283 -20.340 12.105 1.00 61.31 191 VAL A O 1
ATOM 1475 N N . PRO A 1 192 ? -12.144 -18.166 11.503 1.00 64.56 192 PRO A N 1
ATOM 1476 C CA . PRO A 1 192 ? -13.105 -18.292 10.413 1.00 64.56 192 PRO A CA 1
ATOM 1477 C C . PRO A 1 192 ? -12.666 -19.408 9.463 1.00 64.56 192 PRO A C 1
ATOM 1479 O O . PRO A 1 192 ? -11.490 -19.484 9.114 1.00 64.56 192 PRO A O 1
ATOM 1482 N N . ALA A 1 193 ? -13.593 -20.269 9.040 1.00 59.62 193 ALA A N 1
ATOM 1483 C CA . ALA A 1 193 ? -13.270 -21.436 8.211 1.00 59.62 193 ALA A CA 1
ATOM 1484 C C . ALA A 1 193 ? -12.616 -21.066 6.861 1.00 59.62 193 ALA A C 1
ATOM 1486 O O . ALA A 1 193 ? -11.954 -21.894 6.245 1.00 59.62 193 ALA A O 1
ATOM 1487 N N . GLU A 1 194 ? -12.783 -19.816 6.427 1.00 64.19 194 GLU A N 1
ATOM 1488 C CA . GLU A 1 194 ? -12.238 -19.248 5.190 1.00 64.19 194 GLU A CA 1
ATOM 1489 C C . GLU A 1 194 ? -10.915 -18.488 5.394 1.00 64.19 194 GLU A C 1
ATOM 1491 O O . GLU A 1 194 ? -10.374 -17.907 4.452 1.00 64.19 194 GLU A O 1
ATOM 1496 N N . ALA A 1 195 ? -10.381 -18.449 6.617 1.00 62.69 195 ALA A N 1
ATOM 1497 C CA . ALA A 1 195 ? -9.177 -17.689 6.915 1.00 62.69 195 ALA A CA 1
ATOM 1498 C C . ALA A 1 195 ? -7.902 -18.430 6.452 1.00 62.69 195 ALA A C 1
ATOM 1500 O O . ALA A 1 195 ? -7.835 -19.661 6.511 1.00 62.69 195 ALA A O 1
ATOM 1501 N N . PRO A 1 196 ? -6.861 -17.702 6.006 1.00 67.75 196 PRO A N 1
ATOM 1502 C CA . PRO A 1 196 ? -5.601 -18.305 5.581 1.00 67.75 196 PRO A CA 1
ATOM 1503 C C . PRO A 1 196 ? -4.929 -19.079 6.725 1.00 67.75 196 PRO A C 1
ATOM 1505 O O . PRO A 1 196 ? -5.109 -18.769 7.904 1.00 67.75 196 PRO A O 1
ATOM 1508 N N . ALA A 1 197 ? -4.119 -20.084 6.376 1.00 57.94 197 ALA A N 1
ATOM 1509 C CA . ALA A 1 197 ? -3.374 -20.874 7.352 1.00 57.94 197 ALA A CA 1
ATOM 1510 C C . ALA A 1 197 ? -2.523 -19.960 8.258 1.00 57.94 197 ALA A C 1
ATOM 1512 O O . ALA A 1 197 ? -1.716 -19.173 7.768 1.00 57.94 197 ALA A O 1
ATOM 1513 N N . GLY A 1 198 ? -2.727 -20.056 9.578 1.00 65.88 198 GLY A N 1
ATOM 1514 C CA . GLY A 1 198 ? -2.081 -19.188 10.572 1.00 65.88 198 GLY A CA 1
ATOM 1515 C C . GLY A 1 198 ? -2.880 -17.939 10.969 1.00 65.88 198 GLY A C 1
ATOM 1516 O O . GLY A 1 198 ? -2.358 -17.095 11.697 1.00 65.88 198 GLY A O 1
ATOM 1517 N N . ALA A 1 199 ? -4.132 -17.800 10.524 1.00 67.62 199 ALA A N 1
ATOM 1518 C CA . ALA A 1 199 ? -4.997 -16.713 10.963 1.00 67.62 199 ALA A CA 1
ATOM 1519 C C . ALA A 1 199 ? -5.219 -16.747 12.484 1.00 67.62 199 ALA A C 1
ATOM 1521 O O . ALA A 1 199 ? -5.624 -17.756 13.063 1.00 67.62 199 ALA A O 1
ATOM 1522 N N . LYS A 1 200 ? -4.947 -15.607 13.121 1.00 74.25 200 LYS A N 1
ATOM 1523 C CA . LYS A 1 200 ? -5.135 -15.409 14.556 1.00 74.25 200 LYS A CA 1
ATOM 1524 C C . LYS A 1 200 ? -6.620 -15.389 14.892 1.00 74.25 200 LYS A C 1
ATOM 1526 O O . LYS A 1 200 ? -7.433 -14.856 14.133 1.00 74.25 200 LYS A O 1
ATOM 1531 N N . SER A 1 201 ? -6.959 -15.939 16.052 1.00 76.19 201 SER A N 1
ATOM 1532 C CA . SER A 1 201 ? -8.307 -15.795 16.603 1.00 76.19 201 SER A CA 1
ATOM 1533 C C . SER A 1 201 ? -8.616 -14.319 16.863 1.00 76.19 201 SER A C 1
ATOM 1535 O O . SER A 1 201 ? -7.711 -13.505 17.077 1.00 76.19 201 SER A O 1
ATOM 1537 N N . ARG A 1 202 ? -9.900 -13.958 16.877 1.00 74.06 202 ARG A N 1
ATOM 1538 C CA . ARG A 1 202 ? -10.322 -12.577 17.140 1.00 74.06 202 ARG A CA 1
ATOM 1539 C C . ARG A 1 202 ? -9.806 -12.064 18.488 1.00 74.06 202 ARG A C 1
ATOM 1541 O O . ARG A 1 202 ? -9.356 -10.927 18.584 1.00 74.06 202 ARG A O 1
ATOM 1548 N N . LEU A 1 203 ? -9.758 -12.941 19.494 1.00 73.38 203 LEU A N 1
ATOM 1549 C CA . LEU A 1 203 ? -9.182 -12.649 20.809 1.00 73.38 203 LEU A CA 1
ATOM 1550 C C . LEU A 1 203 ? -7.700 -12.259 20.727 1.00 73.38 203 LEU A C 1
ATOM 1552 O O . LEU A 1 203 ? -7.286 -11.290 21.358 1.00 73.38 203 LEU A O 1
ATOM 1556 N N . GLN A 1 204 ? -6.905 -12.989 19.941 1.00 76.12 204 GLN A N 1
ATOM 1557 C CA . GLN A 1 204 ? -5.489 -12.665 19.743 1.00 76.12 204 GLN A CA 1
ATOM 1558 C C . GLN A 1 204 ? -5.316 -11.319 19.037 1.00 76.12 204 GLN A C 1
ATOM 1560 O O . GLN A 1 204 ? -4.488 -10.523 19.470 1.00 76.12 204 GLN A O 1
ATOM 1565 N N . ARG A 1 205 ? -6.122 -11.033 18.005 1.00 79.44 205 ARG A N 1
ATOM 1566 C CA . ARG A 1 205 ? -6.074 -9.738 17.304 1.00 79.44 205 ARG A CA 1
ATOM 1567 C C . ARG A 1 205 ? -6.421 -8.582 18.232 1.00 79.44 205 ARG A C 1
ATOM 1569 O O . ARG A 1 205 ? -5.688 -7.605 18.280 1.00 79.44 205 ARG A O 1
ATOM 1576 N N . LEU A 1 206 ? -7.484 -8.715 19.020 1.00 78.12 206 LEU A N 1
ATOM 1577 C CA . LEU A 1 206 ? -7.874 -7.686 19.979 1.00 78.12 206 LEU A CA 1
ATOM 1578 C C . LEU A 1 206 ? -6.821 -7.479 21.062 1.00 78.12 206 LEU A C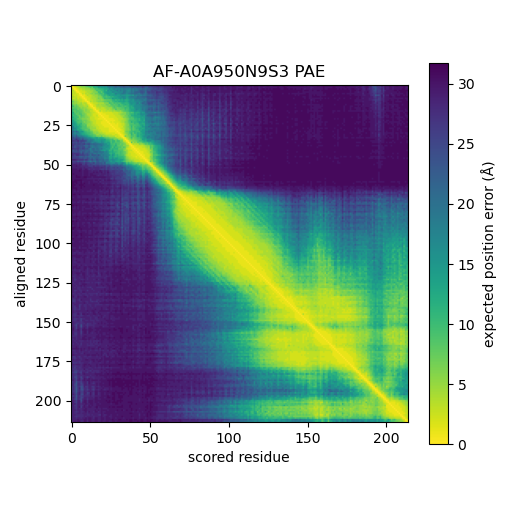 1
ATOM 1580 O O . LEU A 1 206 ? -6.507 -6.337 21.372 1.00 78.12 206 LEU A O 1
ATOM 1584 N N . ASN A 1 207 ? -6.235 -8.551 21.600 1.00 80.38 207 ASN A N 1
ATOM 1585 C CA . ASN A 1 207 ? -5.153 -8.434 22.577 1.00 80.38 207 ASN A CA 1
ATOM 1586 C C . ASN A 1 207 ? -3.930 -7.710 21.986 1.00 80.38 207 ASN A C 1
ATOM 1588 O O . ASN A 1 207 ? -3.333 -6.869 22.650 1.00 80.38 207 ASN A O 1
ATOM 1592 N N . GLU A 1 208 ? -3.589 -7.980 20.725 1.00 83.44 208 GLU A N 1
ATOM 1593 C CA . GLU A 1 208 ? -2.533 -7.250 20.015 1.00 83.44 208 GLU A CA 1
ATOM 1594 C C . GLU A 1 208 ? -2.881 -5.770 19.839 1.00 83.44 208 GLU A C 1
ATOM 1596 O O . GLU A 1 208 ? -2.048 -4.917 20.137 1.00 83.44 208 GLU A O 1
ATOM 1601 N N . GLU A 1 209 ? -4.109 -5.439 19.432 1.00 82.25 209 GLU A N 1
ATOM 1602 C CA . GLU A 1 209 ? -4.559 -4.042 19.351 1.00 82.25 209 GLU A CA 1
ATOM 1603 C C . GLU A 1 209 ? -4.545 -3.347 20.723 1.00 82.25 209 GLU A C 1
ATOM 1605 O O . GLU A 1 209 ? -4.142 -2.190 20.822 1.00 82.25 209 GLU A O 1
ATOM 1610 N N . PHE A 1 210 ? -4.907 -4.048 21.805 1.00 78.56 210 PHE A N 1
ATOM 1611 C CA . PHE A 1 210 ? -4.809 -3.524 23.171 1.00 78.56 210 PHE A CA 1
ATOM 1612 C C . PHE A 1 210 ? -3.362 -3.296 23.631 1.00 78.56 210 PHE A C 1
ATOM 1614 O O . PHE A 1 210 ? -3.148 -2.426 24.476 1.00 78.56 210 PHE A O 1
ATOM 1621 N N . GLN A 1 211 ? -2.386 -4.023 23.084 1.00 81.88 211 GLN A N 1
ATOM 1622 C CA . GLN A 1 211 ? -0.961 -3.853 23.393 1.00 81.88 211 GLN A CA 1
ATOM 1623 C C . GLN A 1 211 ? -0.279 -2.767 22.555 1.00 81.88 211 GLN A C 1
ATOM 1625 O O . GLN A 1 211 ? 0.761 -2.252 22.963 1.00 81.88 211 GLN A O 1
ATOM 1630 N N . LYS A 1 212 ? -0.845 -2.388 21.404 1.00 79.12 212 LYS A N 1
ATOM 1631 C CA . LYS A 1 212 ? -0.314 -1.275 20.608 1.00 79.12 212 LYS A CA 1
ATOM 1632 C C . LYS A 1 212 ? -0.491 0.043 21.360 1.00 79.12 212 LYS A C 1
ATOM 1634 O O . LYS A 1 212 ? -1.602 0.365 21.792 1.00 79.12 212 LYS A O 1
ATOM 1639 N N . SER A 1 213 ? 0.591 0.805 21.497 1.00 55.28 213 SER A N 1
ATOM 1640 C CA . SER A 1 213 ? 0.544 2.176 22.011 1.00 55.28 213 SER A CA 1
ATOM 1641 C C . SER A 1 213 ? -0.424 3.034 21.183 1.00 55.28 213 SER A C 1
ATOM 1643 O O . SER A 1 213 ? -0.564 2.767 19.986 1.00 55.28 213 SER A O 1
ATOM 1645 N N . PRO A 1 214 ? -1.131 3.992 21.812 1.00 58.19 214 PRO A N 1
ATOM 1646 C CA . PRO A 1 214 ? -1.994 4.932 21.101 1.00 58.19 214 PRO A CA 1
ATOM 1647 C C . PRO A 1 214 ? -1.221 5.770 20.079 1.00 58.19 214 PRO A C 1
ATOM 1649 O O . PRO A 1 214 ? -0.017 6.034 20.315 1.00 58.19 214 PRO A O 1
#

pLDDT: mean 75.9, std 14.36, range [41.91, 96.06]

Mean predicted aligned error: 19.61 Å

Foldseek 3Di:
DVVVVVVVVVVVVVVVVVVVVVVVVVVVVCVVVVVDDVVVVVVVVCVVVVNPDPPDPDPPPDDDPCVVVVVVVVVVVVVVVVVVVVVVVVVVVVVVVVVVVVVVVVVVVVVVVVVVVVVVVVVVVVVLVVVLVVCLVVLQPDQLLVNCVVPVVDDLLSNLVNLVSHDVVSSVRNVVSLVPDPVNVVQQVDDPPPDPPPDDGSVVVNVVSVPDDD